Protein AF-A0A348ZZ54-F1 (afdb_monomer_lite)

Foldseek 3Di:
DQLLQVQVCVVCVVVVHHGWTWDWAQAPLLATKTKTDLDSVLRVVLVVVQVVQFDQAFDDCVPQNWDFRAHNVRDGPDTDGHDRPDHGHHHPQRSLVSRVVVVIAMEGEQCVDCGNHPCVRVVAADADRPHQAYEHADLVCLVVRLVRYPNQLHAYWYAQPDPDPVSHPVGGDDFDAPDDGPVSVSVRSNVHDGSVRPDPDDD

Secondary structure (DSSP, 8-state):
-THHHHHHHHHHHHTT----EEEEEE-TTS-EEEEEESSHHHHHHHHHHHHHTS---B--HHHH---EEE-TTS-EEEE--B-TTSPPS--HHHHHHHHHHTT-EEEES-TT-SSSSHHHHHSSB-TTS--S-EE-S-GGGHHHHGGGB--TTSBEE-----SSGGGTTSS------SS-SHHHHHHHHHTS-BGGG-PPPP-

Structure (mmCIF, N/CA/C/O backbone):
data_AF-A0A348ZZ54-F1
#
_entry.id   AF-A0A348ZZ54-F1
#
loop_
_atom_site.group_PDB
_atom_site.id
_atom_site.type_symbol
_atom_site.label_atom_id
_atom_site.label_alt_id
_atom_site.label_comp_id
_atom_site.label_asym_id
_atom_site.label_entity_id
_atom_site.label_seq_id
_atom_site.pdbx_PDB_ins_code
_atom_site.Cartn_x
_atom_site.Cartn_y
_atom_site.Cartn_z
_atom_site.occupancy
_atom_site.B_iso_or_equiv
_atom_site.auth_seq_id
_atom_site.auth_comp_id
_atom_site.auth_asym_id
_atom_site.auth_atom_id
_atom_site.pdbx_PDB_model_num
ATOM 1 N N . MET A 1 1 ? -2.885 2.912 9.941 1.00 91.19 1 MET A N 1
ATOM 2 C CA . MET A 1 1 ? -3.904 2.335 10.843 1.00 91.19 1 MET A CA 1
ATOM 3 C C . MET A 1 1 ? -4.426 1.038 10.249 1.00 91.19 1 MET A C 1
ATOM 5 O O . MET A 1 1 ? -5.397 1.057 9.503 1.00 91.19 1 MET A O 1
ATOM 9 N N . ALA A 1 2 ? -3.749 -0.071 10.533 1.00 95.25 2 ALA A N 1
ATOM 10 C CA . ALA A 1 2 ? -4.178 -1.413 10.159 1.00 95.25 2 ALA A CA 1
ATOM 11 C C . ALA A 1 2 ? -5.376 -1.900 11.000 1.00 95.25 2 ALA A C 1
ATOM 13 O O . ALA A 1 2 ? -6.029 -2.866 10.617 1.00 95.25 2 ALA A O 1
ATOM 14 N N . GLU A 1 3 ? -5.735 -1.226 12.102 1.00 95.50 3 GLU A N 1
ATOM 15 C CA . GLU A 1 3 ? -6.883 -1.629 12.934 1.00 95.50 3 GLU A CA 1
ATOM 16 C C . GLU A 1 3 ? -8.211 -1.564 12.173 1.00 95.50 3 GLU A C 1
ATOM 18 O O . GLU A 1 3 ? -9.107 -2.374 12.399 1.00 95.50 3 GLU A O 1
ATOM 23 N N . ASN A 1 4 ? -8.338 -0.629 11.226 1.00 95.50 4 ASN A N 1
ATOM 24 C CA . ASN A 1 4 ? -9.523 -0.539 10.372 1.00 95.50 4 ASN A CA 1
ATOM 25 C C . ASN A 1 4 ? -9.698 -1.795 9.499 1.00 95.50 4 ASN A C 1
ATOM 27 O O . ASN A 1 4 ? -10.827 -2.151 9.158 1.00 95.50 4 ASN A O 1
ATOM 31 N N . CYS A 1 5 ? -8.614 -2.518 9.188 1.00 95.56 5 CYS A N 1
ATOM 32 C CA . CYS A 1 5 ? -8.696 -3.768 8.438 1.00 95.56 5 CYS A CA 1
ATOM 33 C C . CYS A 1 5 ? -9.483 -4.843 9.197 1.00 95.56 5 CYS A C 1
ATOM 35 O O . CYS A 1 5 ? -10.188 -5.613 8.551 1.00 95.56 5 CYS A O 1
ATOM 37 N N . THR A 1 6 ? -9.434 -4.885 10.538 1.00 93.31 6 THR A N 1
ATOM 38 C CA . THR A 1 6 ? -10.202 -5.869 11.325 1.00 93.31 6 THR A CA 1
ATOM 39 C C . THR A 1 6 ? -11.698 -5.727 11.059 1.00 93.31 6 THR A C 1
ATOM 41 O O . THR A 1 6 ? -12.398 -6.709 10.802 1.00 93.31 6 THR A O 1
ATOM 44 N N . TYR A 1 7 ? -12.190 -4.491 11.124 1.00 95.31 7 TYR A N 1
ATOM 45 C CA . TYR A 1 7 ? -13.606 -4.167 10.985 1.00 95.31 7 TYR A CA 1
ATOM 46 C C . TYR A 1 7 ? -14.061 -4.302 9.535 1.00 95.31 7 TYR A C 1
ATOM 48 O O . TYR A 1 7 ? -15.082 -4.938 9.264 1.00 95.31 7 TYR A O 1
ATOM 56 N N . ALA A 1 8 ? -13.240 -3.827 8.594 1.00 95.00 8 ALA A N 1
ATOM 57 C CA . ALA A 1 8 ? -13.472 -4.022 7.170 1.00 95.00 8 ALA A CA 1
ATOM 58 C C . ALA A 1 8 ? -13.535 -5.514 6.800 1.00 95.00 8 ALA A C 1
ATOM 60 O O . ALA A 1 8 ? -14.425 -5.917 6.057 1.00 95.00 8 ALA A O 1
ATOM 61 N N . ALA A 1 9 ? -12.654 -6.356 7.351 1.00 94.12 9 ALA A N 1
ATOM 62 C CA . ALA A 1 9 ? -12.641 -7.789 7.070 1.00 94.12 9 ALA A CA 1
ATOM 63 C C . ALA A 1 9 ? -13.865 -8.529 7.618 1.00 94.12 9 ALA A C 1
ATOM 65 O O . ALA A 1 9 ? -14.385 -9.425 6.950 1.00 94.12 9 ALA A O 1
ATOM 66 N N . ARG A 1 10 ? -14.373 -8.136 8.793 1.00 94.44 10 ARG A N 1
ATOM 67 C CA . ARG A 1 10 ? -15.636 -8.672 9.328 1.00 94.44 10 ARG A CA 1
ATOM 68 C C . ARG A 1 10 ? -16.811 -8.326 8.417 1.00 94.44 10 ARG A C 1
ATOM 70 O O . ARG A 1 10 ? -17.523 -9.229 7.987 1.00 94.44 10 ARG A O 1
ATOM 77 N N . LEU A 1 11 ? -16.951 -7.048 8.058 1.00 95.81 11 LEU A N 1
ATOM 78 C CA . LEU A 1 11 ? -17.990 -6.594 7.131 1.00 95.81 11 LEU A CA 1
ATOM 79 C C . LEU A 1 11 ? -17.872 -7.278 5.767 1.00 95.81 11 LEU A C 1
ATOM 81 O O . LEU A 1 11 ? -18.874 -7.725 5.213 1.00 95.81 11 LEU A O 1
ATOM 85 N N . GLY A 1 12 ? -16.656 -7.398 5.235 1.00 95.44 12 GLY A N 1
ATOM 86 C CA . GLY A 1 12 ? -16.395 -8.080 3.974 1.00 95.44 12 GLY A CA 1
ATOM 87 C C . GLY A 1 12 ? -16.868 -9.529 4.010 1.00 95.44 12 GLY A C 1
ATOM 88 O O . GLY A 1 12 ? -17.639 -9.946 3.147 1.00 95.44 12 GLY A O 1
ATOM 89 N N . LYS A 1 13 ? -16.501 -10.272 5.059 1.00 94.00 13 LYS A N 1
ATOM 90 C CA . LYS A 1 13 ? -16.922 -11.664 5.253 1.00 94.00 13 LYS A CA 1
ATOM 91 C C . LYS A 1 13 ? -18.444 -11.818 5.262 1.00 94.00 13 LYS A C 1
ATOM 93 O O . LYS A 1 13 ? -18.957 -12.697 4.572 1.00 94.00 13 LYS A O 1
ATOM 98 N N . ASP A 1 14 ? -19.154 -10.956 5.985 1.00 95.94 14 ASP A N 1
ATOM 99 C CA . ASP A 1 14 ? -20.619 -11.002 6.077 1.00 95.94 14 ASP A CA 1
ATOM 100 C C . ASP A 1 14 ? -21.310 -10.655 4.744 1.00 95.94 14 ASP A C 1
ATOM 102 O O . ASP A 1 14 ? -22.449 -11.057 4.507 1.00 95.94 14 ASP A O 1
ATOM 106 N N . ASN A 1 15 ? -20.602 -9.964 3.844 1.00 96.50 15 ASN A N 1
ATOM 107 C CA . ASN A 1 15 ? -21.090 -9.548 2.528 1.00 96.50 15 ASN A CA 1
ATOM 108 C C . ASN A 1 15 ? -20.487 -10.350 1.357 1.00 96.50 15 ASN A C 1
ATOM 110 O O . ASN A 1 15 ? -20.717 -10.007 0.198 1.00 96.50 15 ASN A O 1
ATOM 114 N N . GLY A 1 16 ? -19.722 -11.414 1.624 1.00 95.94 16 GLY A N 1
ATOM 115 C CA . GLY A 1 16 ? -19.094 -12.232 0.578 1.00 95.94 16 GLY A CA 1
ATOM 116 C C . GLY A 1 16 ? -17.966 -11.528 -0.190 1.00 95.94 16 GLY A C 1
ATOM 117 O O . GLY A 1 16 ? -17.672 -11.897 -1.325 1.00 95.94 16 GLY A O 1
ATOM 118 N N . VAL A 1 17 ? -17.337 -10.520 0.415 1.00 95.62 17 VAL A N 1
ATOM 119 C CA . VAL A 1 17 ? -16.196 -9.772 -0.124 1.00 95.62 17 VAL A CA 1
ATOM 120 C C . VAL A 1 17 ? -14.930 -10.179 0.627 1.00 95.62 17 VAL A C 1
ATOM 122 O O . VAL A 1 17 ? -14.842 -10.033 1.846 1.00 95.62 17 VAL A O 1
ATOM 125 N N . LEU A 1 18 ? -13.922 -10.665 -0.099 1.00 96.06 18 LEU A N 1
ATOM 126 C CA . LEU A 1 18 ? -12.594 -10.864 0.475 1.00 96.06 18 LEU A CA 1
ATOM 127 C C . LEU A 1 18 ? -11.950 -9.500 0.740 1.00 96.06 18 LEU A C 1
ATOM 129 O O . LEU A 1 18 ? -11.799 -8.694 -0.175 1.00 96.06 18 LEU A O 1
ATOM 133 N N . VAL A 1 19 ? -11.523 -9.279 1.979 1.00 96.44 19 VAL A N 1
ATOM 134 C CA . VAL A 1 19 ? -10.738 -8.109 2.379 1.00 96.44 19 VAL A CA 1
ATOM 135 C C . VAL A 1 19 ? -9.382 -8.605 2.851 1.00 96.44 19 VAL A C 1
ATOM 137 O O . VAL A 1 19 ? -9.307 -9.443 3.749 1.00 96.44 19 VAL A O 1
ATOM 140 N N . LEU A 1 20 ? -8.320 -8.096 2.233 1.00 96.94 20 LEU A N 1
ATOM 141 C CA . LEU A 1 20 ? -6.950 -8.324 2.679 1.00 96.94 20 LEU A CA 1
ATOM 142 C C . LEU A 1 20 ? -6.544 -7.220 3.656 1.00 96.94 20 LEU A C 1
ATOM 144 O O . LEU A 1 20 ? -6.981 -6.075 3.521 1.00 96.94 20 LEU A O 1
ATOM 148 N N . SER A 1 21 ? -5.727 -7.568 4.647 1.00 96.88 21 SER A N 1
ATOM 149 C CA . SER A 1 21 ? -5.257 -6.609 5.649 1.00 96.88 21 SER A CA 1
ATOM 150 C C . SER A 1 21 ? -3.945 -5.984 5.208 1.00 96.88 21 SER A C 1
ATOM 152 O O . SER A 1 21 ? -3.134 -6.636 4.560 1.00 96.88 21 SER A O 1
ATOM 154 N N . GLY A 1 22 ? -3.708 -4.727 5.559 1.00 96.88 22 GLY A N 1
ATOM 155 C CA . GLY A 1 22 ? -2.489 -4.057 5.145 1.00 96.88 22 GLY A CA 1
ATOM 156 C C . GLY A 1 22 ? -2.471 -2.578 5.467 1.00 96.88 22 GLY A C 1
ATOM 157 O O . GLY A 1 22 ? -3.331 -2.058 6.177 1.00 96.88 22 GLY A O 1
ATOM 158 N N . MET A 1 23 ? -1.474 -1.899 4.922 1.00 96.88 23 MET A N 1
ATOM 159 C CA . MET A 1 23 ? -1.400 -0.447 4.923 1.00 96.88 23 MET A CA 1
ATOM 160 C C . MET A 1 23 ? -0.598 0.053 3.732 1.00 96.88 23 MET A C 1
ATOM 162 O O . MET A 1 23 ? 0.260 -0.651 3.204 1.00 96.88 23 MET A O 1
ATOM 166 N N . GLU A 1 24 ? -0.858 1.296 3.359 1.00 97.81 24 GLU A N 1
ATOM 167 C CA . GLU A 1 24 ? 0.116 2.099 2.640 1.00 97.81 24 GLU A CA 1
ATOM 168 C C . GLU A 1 24 ? 1.004 2.798 3.674 1.00 97.81 24 GLU A C 1
ATOM 170 O O . GLU A 1 24 ? 0.495 3.432 4.603 1.00 97.81 24 GLU A O 1
ATOM 175 N N . LEU A 1 25 ? 2.320 2.644 3.550 1.00 97.44 25 LEU A N 1
ATOM 176 C CA . LEU A 1 25 ? 3.294 3.349 4.379 1.00 97.44 25 LEU A CA 1
ATOM 177 C C . LEU A 1 25 ? 4.149 4.278 3.520 1.00 97.44 25 LEU A C 1
ATOM 179 O O . LEU A 1 25 ? 4.484 3.947 2.384 1.00 97.44 25 LEU A O 1
ATOM 183 N N . GLN A 1 26 ? 4.541 5.413 4.096 1.00 98.31 26 GLN A N 1
ATOM 184 C CA . GLN A 1 26 ? 5.531 6.317 3.519 1.00 98.31 26 GLN A CA 1
ATOM 185 C C . GLN A 1 26 ? 6.899 6.040 4.153 1.00 98.31 26 GLN A C 1
ATOM 187 O O . GLN A 1 26 ? 7.073 6.155 5.374 1.00 98.31 26 GLN A O 1
ATOM 192 N N . THR A 1 27 ? 7.875 5.640 3.343 1.00 98.31 27 THR A N 1
ATOM 193 C CA . THR A 1 27 ? 9.241 5.365 3.815 1.00 98.31 27 THR A CA 1
ATOM 194 C C . THR A 1 27 ? 10.035 6.663 4.005 1.00 98.31 27 THR A C 1
ATOM 196 O O . THR A 1 27 ? 9.567 7.759 3.686 1.00 98.31 27 THR A O 1
ATOM 199 N N . SER A 1 28 ? 11.256 6.548 4.521 1.00 98.19 28 SER A N 1
ATOM 200 C CA . SER A 1 28 ? 12.169 7.670 4.762 1.00 98.19 28 SER A CA 1
ATOM 201 C C . SER A 1 28 ? 12.547 8.441 3.492 1.00 98.19 28 SER A C 1
ATOM 203 O O . SER A 1 28 ? 12.822 9.635 3.549 1.00 98.19 28 SER A O 1
ATOM 205 N N . GLU A 1 29 ? 12.511 7.769 2.342 1.00 97.81 29 GLU A N 1
ATOM 206 C CA . GLU A 1 29 ? 12.725 8.329 1.008 1.00 97.81 29 GLU A CA 1
ATOM 207 C C . GLU A 1 29 ? 11.478 9.033 0.459 1.00 97.81 29 GLU A C 1
ATOM 209 O O . GLU A 1 29 ? 11.463 9.413 -0.707 1.00 97.81 29 GLU A O 1
ATOM 214 N N . GLU A 1 30 ? 10.429 9.180 1.275 1.00 97.31 30 GLU A N 1
ATOM 215 C CA . GLU A 1 30 ? 9.143 9.759 0.891 1.00 97.31 30 GLU A CA 1
ATOM 216 C C . GLU A 1 30 ? 8.525 9.025 -0.301 1.00 97.31 30 GLU A C 1
ATOM 218 O O . GLU A 1 30 ? 8.040 9.658 -1.233 1.00 97.31 30 GLU A O 1
ATOM 223 N N . LEU A 1 31 ? 8.573 7.692 -0.303 1.00 96.19 31 LEU A N 1
ATOM 224 C CA . LEU A 1 31 ? 7.882 6.850 -1.278 1.00 96.19 31 LEU A CA 1
ATOM 225 C C . LEU A 1 31 ? 6.789 6.042 -0.590 1.00 96.19 31 LEU A C 1
ATOM 227 O O . LEU A 1 31 ? 6.958 5.578 0.540 1.00 96.19 31 LEU A O 1
ATOM 231 N N . HIS A 1 32 ? 5.663 5.899 -1.275 1.00 98.31 32 HIS A N 1
ATOM 232 C CA . HIS A 1 32 ? 4.559 5.084 -0.810 1.00 98.31 32 HIS A CA 1
ATOM 233 C C . HIS A 1 32 ? 4.744 3.626 -1.219 1.00 98.31 32 HIS A C 1
ATOM 235 O O . HIS A 1 32 ? 5.143 3.300 -2.343 1.00 98.31 32 HIS A O 1
ATOM 241 N N . LEU A 1 33 ? 4.435 2.743 -0.281 1.00 98.06 33 LEU A N 1
ATOM 242 C CA . LEU A 1 33 ? 4.546 1.307 -0.438 1.00 98.06 33 LEU A CA 1
ATOM 243 C C . LEU A 1 33 ? 3.284 0.661 0.125 1.00 98.06 33 LEU A C 1
ATOM 245 O O . LEU A 1 33 ? 2.975 0.837 1.301 1.00 98.06 33 LEU A O 1
ATOM 249 N N . LEU A 1 34 ? 2.568 -0.107 -0.691 1.00 98.44 34 LEU A N 1
ATOM 250 C CA . LEU A 1 34 ? 1.509 -0.987 -0.213 1.00 98.44 34 LEU A CA 1
ATOM 251 C C . LEU A 1 34 ? 2.134 -2.247 0.383 1.00 98.44 34 LEU A C 1
ATOM 253 O O . LEU A 1 34 ? 2.915 -2.945 -0.270 1.00 98.44 34 LEU A O 1
ATOM 257 N N . ALA A 1 35 ? 1.738 -2.543 1.615 1.00 98.44 35 ALA A N 1
ATOM 258 C CA . ALA A 1 35 ? 2.061 -3.760 2.335 1.00 98.44 35 ALA A CA 1
ATOM 259 C C . ALA A 1 35 ? 0.763 -4.508 2.643 1.00 98.44 35 ALA A C 1
ATOM 261 O O . ALA A 1 35 ? -0.076 -4.003 3.392 1.00 98.44 35 ALA A O 1
ATOM 262 N N . ILE A 1 36 ? 0.579 -5.688 2.053 1.00 98.44 36 ILE A N 1
ATOM 263 C CA . ILE A 1 36 ? -0.671 -6.455 2.141 1.00 98.44 36 ILE A CA 1
ATOM 264 C C . ILE A 1 36 ? -0.377 -7.861 2.663 1.00 98.44 36 ILE A C 1
ATOM 266 O O . ILE A 1 36 ? 0.560 -8.516 2.218 1.00 98.44 36 ILE A O 1
ATOM 270 N N . PHE A 1 37 ? -1.203 -8.347 3.579 1.00 98.00 37 PHE A N 1
ATOM 271 C CA . PHE A 1 37 ? -1.073 -9.640 4.235 1.00 98.00 37 PHE A CA 1
ATOM 272 C C . PHE A 1 37 ? -2.393 -10.411 4.164 1.00 98.00 37 PHE A C 1
ATOM 274 O O . PHE A 1 37 ? -3.486 -9.832 4.174 1.00 98.00 37 PHE A O 1
ATOM 281 N N . GLY A 1 38 ? -2.286 -11.739 4.117 1.00 93.00 38 GLY A N 1
ATOM 282 C CA . GLY A 1 38 ? -3.436 -12.636 4.258 1.00 93.00 38 GLY A CA 1
ATOM 283 C C . GLY A 1 38 ? -3.923 -12.764 5.698 1.00 93.00 38 GLY A C 1
ATOM 284 O O . GLY A 1 38 ? -5.065 -13.156 5.922 1.00 93.00 38 GLY A O 1
ATOM 285 N N . ASP A 1 39 ? -3.062 -12.407 6.648 1.00 85.69 39 ASP A N 1
ATOM 286 C CA . ASP A 1 39 ? -3.306 -12.480 8.079 1.00 85.69 39 ASP A CA 1
ATOM 287 C C . ASP A 1 39 ? -3.404 -11.079 8.689 1.00 85.69 39 ASP A C 1
ATOM 289 O O . ASP A 1 39 ? -2.647 -10.172 8.328 1.00 85.69 39 ASP A O 1
ATOM 293 N N . HIS A 1 40 ? -4.352 -10.886 9.601 1.00 90.44 40 HIS A N 1
ATOM 294 C CA . HIS A 1 40 ? -4.589 -9.577 10.203 1.00 90.44 40 HIS A CA 1
ATOM 295 C C . HIS A 1 40 ? -3.484 -9.217 11.205 1.00 90.44 40 HIS A C 1
ATOM 297 O O . HIS A 1 40 ? -3.053 -8.066 11.286 1.00 90.44 40 HIS A O 1
ATOM 303 N N . GLU A 1 41 ? -2.984 -10.218 11.916 1.00 94.50 41 GLU A N 1
ATOM 304 C CA . GLU A 1 41 ? -1.952 -10.121 12.933 1.00 94.50 41 GLU A CA 1
ATOM 305 C C . GLU A 1 41 ? -0.654 -9.556 12.339 1.00 94.50 41 GLU A C 1
ATOM 307 O O . GLU A 1 41 ? -0.091 -8.614 12.891 1.00 94.50 41 GLU A O 1
ATOM 312 N N . ALA A 1 42 ? -0.243 -10.013 11.152 1.00 95.75 42 ALA A N 1
ATOM 313 C CA . ALA A 1 42 ? 0.932 -9.479 10.458 1.00 95.75 42 ALA A CA 1
ATOM 314 C C . ALA A 1 42 ? 0.784 -7.991 10.071 1.00 95.75 42 ALA A C 1
ATOM 316 O O . ALA A 1 42 ? 1.741 -7.219 10.166 1.00 95.75 42 ALA A O 1
ATOM 317 N N . ALA A 1 43 ? -0.419 -7.556 9.675 1.00 96.94 43 ALA A N 1
ATOM 318 C CA . ALA A 1 43 ? -0.684 -6.145 9.388 1.00 96.94 43 ALA A CA 1
ATOM 319 C C . ALA A 1 43 ? -0.643 -5.279 10.663 1.00 96.94 43 ALA A C 1
ATOM 321 O O . ALA A 1 43 ? -0.178 -4.137 10.627 1.00 96.94 43 ALA A O 1
ATOM 322 N N . MET A 1 44 ? -1.088 -5.827 11.797 1.00 97.19 44 MET A N 1
ATOM 323 C CA . MET A 1 44 ? -0.982 -5.178 13.106 1.00 97.19 44 MET A CA 1
ATOM 324 C C . MET A 1 44 ? 0.469 -5.095 13.593 1.00 97.19 44 MET A C 1
ATOM 326 O O . MET A 1 44 ? 0.887 -4.038 14.062 1.00 97.19 44 MET A O 1
ATOM 330 N N . GLU A 1 45 ? 1.267 -6.147 13.407 1.00 97.62 45 GLU A N 1
ATOM 331 C CA . GLU A 1 45 ? 2.711 -6.108 13.672 1.00 97.62 45 GLU A CA 1
ATOM 332 C C . GLU A 1 45 ? 3.409 -5.034 12.824 1.00 97.62 45 GLU A C 1
ATOM 334 O O . GLU A 1 45 ? 4.254 -4.291 13.332 1.00 97.62 45 GLU A O 1
ATOM 339 N N . LEU A 1 46 ? 3.034 -4.905 11.541 1.00 97.88 46 LEU A N 1
ATOM 340 C CA . LEU A 1 46 ? 3.595 -3.871 10.668 1.00 97.88 46 LEU A CA 1
ATOM 341 C C . LEU A 1 46 ? 3.248 -2.488 11.195 1.00 97.88 46 LEU A C 1
ATOM 343 O O . LEU A 1 46 ? 4.092 -1.594 11.196 1.00 97.88 46 LEU A O 1
ATOM 347 N N . GLN A 1 47 ? 2.016 -2.307 11.662 1.00 97.31 47 GLN A N 1
ATOM 348 C CA . GLN A 1 47 ? 1.623 -1.053 12.264 1.00 97.31 47 GLN A CA 1
ATOM 349 C C . GLN A 1 47 ? 2.482 -0.709 13.476 1.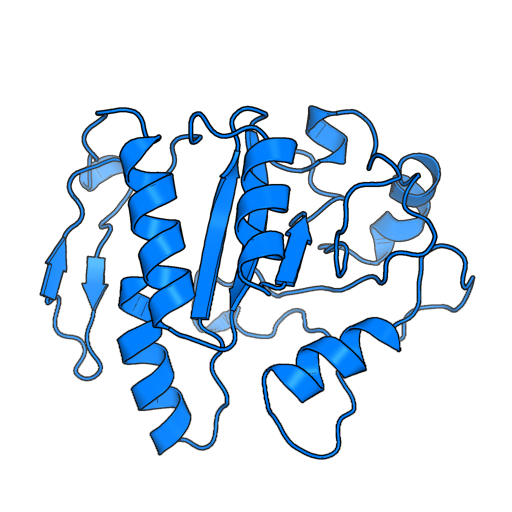00 97.31 47 GLN A C 1
ATOM 351 O O . GLN A 1 47 ? 2.957 0.419 13.557 1.00 97.31 47 GLN A O 1
ATOM 356 N N . GLU A 1 48 ? 2.669 -1.633 14.418 1.00 97.50 48 GLU A N 1
ATOM 357 C CA . GLU A 1 48 ? 3.503 -1.382 15.597 1.00 97.50 48 GLU A CA 1
ATOM 358 C C . GLU A 1 48 ? 4.934 -1.019 15.191 1.00 97.50 48 GLU A C 1
ATOM 360 O O . GLU A 1 48 ? 5.515 -0.062 15.715 1.00 97.50 48 GLU A O 1
ATOM 365 N N . TYR A 1 49 ? 5.471 -1.722 14.191 1.00 98.06 49 TYR A N 1
ATOM 366 C CA . TYR A 1 49 ? 6.788 -1.441 13.643 1.00 98.06 49 TYR A CA 1
ATOM 367 C C . TYR A 1 49 ? 6.868 -0.038 13.029 1.00 98.06 49 TYR A C 1
ATOM 369 O O . TYR A 1 49 ? 7.735 0.749 13.415 1.00 98.06 49 TYR A O 1
ATOM 377 N N . VAL A 1 50 ? 5.921 0.328 12.165 1.00 97.81 50 VAL A N 1
ATOM 378 C CA . VAL A 1 50 ? 5.801 1.668 11.573 1.00 97.81 50 VAL A CA 1
ATOM 379 C C . VAL A 1 50 ? 5.657 2.733 12.659 1.00 97.81 50 VAL A C 1
ATOM 381 O O . VAL A 1 50 ? 6.382 3.723 12.654 1.00 97.81 50 VAL A O 1
ATOM 384 N N . TYR A 1 51 ? 4.792 2.512 13.646 1.00 96.88 51 TYR A N 1
ATOM 385 C CA . TYR A 1 51 ? 4.516 3.459 14.725 1.00 96.88 51 TYR A CA 1
ATOM 386 C C . TYR A 1 51 ? 5.722 3.699 15.629 1.00 96.88 51 TYR A C 1
ATOM 388 O O . TYR A 1 51 ? 5.897 4.816 16.120 1.00 96.88 51 TYR A O 1
ATOM 396 N N . SER A 1 52 ? 6.555 2.682 15.856 1.00 97.19 52 SER A N 1
ATOM 397 C CA . SER A 1 52 ? 7.815 2.846 16.589 1.00 97.19 52 SER A CA 1
ATOM 398 C C . SER A 1 52 ? 8.854 3.678 15.823 1.00 97.19 52 SER A C 1
ATOM 400 O O . SER A 1 52 ? 9.769 4.219 16.440 1.00 97.19 52 SER A O 1
ATOM 402 N N . ASN A 1 53 ? 8.671 3.835 14.507 1.00 97.88 53 ASN A N 1
ATOM 403 C CA . ASN A 1 53 ? 9.544 4.582 13.599 1.00 97.88 53 ASN A CA 1
ATOM 404 C C . ASN A 1 53 ? 8.905 5.875 13.062 1.00 97.88 53 ASN A C 1
ATOM 406 O O . ASN A 1 53 ? 9.487 6.527 12.195 1.00 97.88 53 ASN A O 1
ATOM 410 N N . LEU A 1 54 ? 7.725 6.262 13.554 1.00 96.75 54 LEU A N 1
ATOM 411 C CA . LEU A 1 54 ? 7.098 7.539 13.222 1.00 96.75 54 LEU A CA 1
ATOM 412 C C . LEU A 1 54 ? 7.635 8.659 14.123 1.00 96.75 54 LEU A C 1
ATOM 414 O O . LEU A 1 54 ? 7.877 8.438 15.315 1.00 96.75 54 LEU A O 1
ATOM 418 N N . PRO A 1 55 ? 7.773 9.889 13.601 1.00 95.38 55 PRO A N 1
ATOM 419 C CA . PRO A 1 55 ? 8.122 11.026 14.433 1.00 95.38 55 PRO A CA 1
ATOM 420 C C . PRO A 1 55 ? 7.002 11.312 15.441 1.00 95.38 55 PRO A C 1
ATOM 422 O O . PRO A 1 55 ? 5.813 11.141 15.165 1.00 95.38 55 PRO A O 1
ATOM 425 N N . SER A 1 56 ? 7.381 11.801 16.621 1.00 94.56 56 SER A N 1
ATOM 426 C CA . SER A 1 56 ? 6.434 12.170 17.679 1.00 94.56 56 SER A CA 1
ATOM 427 C C . SER A 1 56 ? 5.796 13.540 17.406 1.00 94.56 56 SER A C 1
ATOM 429 O O . SER A 1 56 ? 5.994 14.488 18.167 1.00 94.56 56 SER A O 1
ATOM 431 N N . VAL A 1 57 ? 5.056 13.657 16.303 1.00 96.94 57 VAL A N 1
ATOM 432 C CA . VAL A 1 57 ? 4.354 14.882 15.894 1.00 96.94 57 VAL A CA 1
ATOM 433 C C . VAL A 1 57 ? 2.852 14.698 16.114 1.00 96.94 57 VAL A C 1
ATOM 435 O O . VAL A 1 57 ? 2.298 13.735 15.585 1.00 96.94 57 VAL A O 1
ATOM 438 N N . PRO A 1 58 ? 2.175 15.579 16.873 1.00 97.19 58 PRO A N 1
ATOM 439 C CA . PRO A 1 58 ? 0.733 15.483 17.064 1.00 97.19 58 PRO A CA 1
ATOM 440 C C . PRO A 1 58 ? -0.030 15.880 15.794 1.00 97.19 58 PRO A C 1
ATOM 442 O O . PRO A 1 58 ? 0.377 16.789 15.067 1.00 97.19 58 PRO A O 1
ATOM 445 N N . ASN A 1 59 ? -1.156 15.217 15.549 1.00 97.81 59 ASN A N 1
ATOM 446 C CA . ASN A 1 59 ? -2.114 15.602 14.525 1.00 97.81 59 ASN A CA 1
ATOM 447 C C . ASN A 1 59 ? -2.819 16.908 14.923 1.00 97.81 59 ASN A C 1
ATOM 449 O O . ASN A 1 59 ? -3.115 17.139 16.095 1.00 97.81 59 ASN A O 1
ATOM 453 N N . ASN A 1 60 ? -3.129 17.740 13.931 1.00 97.19 60 ASN A N 1
ATOM 454 C CA . ASN A 1 60 ? -4.047 18.864 14.079 1.00 97.19 60 ASN A CA 1
ATOM 455 C C . ASN A 1 60 ? -5.311 18.565 13.254 1.00 97.19 60 ASN A C 1
ATOM 457 O O . ASN A 1 60 ? -5.289 18.796 12.040 1.00 97.19 60 ASN A O 1
ATOM 461 N N . PRO A 1 61 ? -6.393 18.062 13.879 1.00 96.31 61 PRO A N 1
ATOM 462 C CA . PRO A 1 61 ? -7.604 17.656 13.167 1.00 96.31 61 PRO A CA 1
ATOM 463 C C . PRO A 1 61 ? -8.266 18.784 12.370 1.00 96.31 61 PRO A C 1
ATOM 465 O O . PRO A 1 61 ? -8.817 18.526 11.304 1.00 96.31 61 PRO A O 1
ATOM 468 N N . ASP A 1 62 ? -8.136 20.040 12.813 1.00 96.81 62 ASP A N 1
ATOM 469 C CA . ASP A 1 62 ? -8.697 21.199 12.104 1.00 96.81 62 ASP A CA 1
ATOM 470 C C . ASP A 1 62 ? -8.038 21.427 10.733 1.00 96.81 62 ASP A C 1
ATOM 472 O O . ASP A 1 62 ? -8.626 22.064 9.858 1.00 96.81 62 ASP A O 1
ATOM 476 N N . TYR A 1 63 ? -6.809 20.934 10.543 1.00 95.94 63 TYR A N 1
ATOM 477 C CA . TYR A 1 63 ? -6.041 21.121 9.311 1.00 95.94 63 TYR A CA 1
ATOM 478 C C . TYR A 1 63 ? -5.887 19.831 8.497 1.00 95.94 63 TYR A C 1
ATOM 480 O O . TYR A 1 63 ? -6.032 19.856 7.277 1.00 95.94 63 TYR A O 1
ATOM 488 N N . PHE A 1 64 ? -5.595 18.707 9.156 1.00 95.06 64 PHE A N 1
ATOM 489 C CA . PHE A 1 64 ? -5.313 17.424 8.501 1.00 95.06 64 PHE A CA 1
ATOM 490 C C . PHE A 1 64 ? -6.492 16.443 8.539 1.00 95.06 64 PHE A C 1
ATOM 492 O O . PHE A 1 64 ? -6.437 15.401 7.891 1.00 95.06 64 PHE A O 1
ATOM 499 N N . GLY A 1 65 ? -7.563 16.786 9.257 1.00 95.38 65 GLY A N 1
ATOM 500 C CA . GLY A 1 65 ? -8.721 15.925 9.453 1.00 95.38 65 GLY A CA 1
ATOM 501 C C . GLY A 1 65 ? -8.549 14.912 10.585 1.00 95.38 65 GLY A C 1
ATOM 502 O O . GLY A 1 65 ? -7.468 14.718 11.156 1.00 95.38 65 GLY A O 1
ATOM 503 N N . ASP A 1 66 ? -9.664 14.269 10.918 1.00 95.69 66 ASP A N 1
ATOM 504 C CA . ASP A 1 66 ? -9.714 13.211 11.917 1.00 95.69 66 ASP A CA 1
ATOM 505 C C . ASP A 1 66 ? -9.048 11.934 11.397 1.00 95.69 66 ASP A C 1
ATOM 507 O O . ASP A 1 66 ? -9.299 11.475 10.283 1.00 95.69 66 ASP A O 1
ATOM 511 N N . GLN A 1 67 ? -8.232 11.317 12.245 1.00 96.56 67 GLN A N 1
ATOM 512 C CA . GLN A 1 67 ? -7.625 10.017 11.982 1.00 96.56 67 GLN A CA 1
ATOM 513 C C . GLN A 1 67 ? -8.222 9.026 12.972 1.00 96.56 67 GLN A C 1
ATOM 515 O O . GLN A 1 67 ? -7.819 8.974 14.133 1.00 96.56 67 GLN A O 1
ATOM 520 N N . VAL A 1 68 ? -9.230 8.279 12.539 1.00 97.12 68 VAL A N 1
ATOM 521 C CA . VAL A 1 68 ? -10.036 7.444 13.432 1.00 97.12 68 VAL A CA 1
ATOM 522 C C . VAL A 1 68 ? -9.997 5.977 13.040 1.00 97.12 68 VAL A C 1
ATOM 524 O O . VAL A 1 68 ? -9.849 5.612 11.870 1.00 97.12 68 VAL A O 1
ATOM 527 N N . VAL A 1 69 ? -10.154 5.135 14.054 1.00 97.06 69 VAL A N 1
ATOM 528 C CA . VAL A 1 69 ? -10.535 3.738 13.887 1.00 97.06 69 VAL A CA 1
ATOM 529 C C . VAL A 1 69 ? -12.036 3.650 14.116 1.00 97.06 69 VAL A C 1
ATOM 531 O O . VAL A 1 69 ? -12.531 4.117 15.148 1.00 97.06 69 VAL A O 1
ATOM 534 N N . VAL A 1 70 ? -12.745 3.076 13.150 1.00 96.69 70 VAL A N 1
ATOM 535 C CA . VAL A 1 70 ? -14.207 2.964 13.152 1.00 96.69 70 VAL A CA 1
ATOM 536 C C . VAL A 1 70 ? -14.585 1.490 13.075 1.00 96.69 70 VAL A C 1
ATOM 538 O O . VAL A 1 70 ? -14.008 0.744 12.284 1.00 96.69 70 VAL A O 1
ATOM 541 N N . ASP A 1 71 ? -15.515 1.064 13.927 1.00 95.94 71 ASP A N 1
ATOM 542 C CA . ASP A 1 71 ? -16.003 -0.314 13.936 1.00 95.94 71 ASP A CA 1
ATOM 543 C C . ASP A 1 71 ? -17.079 -0.580 12.869 1.00 95.94 71 ASP A C 1
ATOM 545 O O . ASP A 1 71 ? -17.472 0.301 12.103 1.00 95.94 71 ASP A O 1
ATOM 549 N N . GLU A 1 72 ? -17.587 -1.814 12.810 1.00 94.44 72 GLU A N 1
ATOM 550 C CA . GLU A 1 72 ? -18.611 -2.203 11.837 1.00 94.44 72 GLU A CA 1
ATOM 551 C C . GLU A 1 72 ? -19.990 -1.537 12.031 1.00 94.44 72 GLU A C 1
ATOM 553 O O . GLU A 1 72 ? -20.904 -1.778 11.241 1.00 94.44 72 GLU A O 1
ATOM 558 N N . LYS A 1 73 ? -20.168 -0.739 13.090 1.00 95.12 73 LYS A N 1
ATOM 559 C CA . LYS A 1 73 ? -21.414 -0.043 13.446 1.00 95.12 73 LYS A CA 1
ATOM 560 C C . LYS A 1 73 ? -21.283 1.474 13.324 1.00 95.12 73 LYS A C 1
ATOM 562 O O . LYS A 1 73 ? -22.083 2.196 13.920 1.00 95.12 73 LYS A O 1
ATOM 567 N N . ASP A 1 74 ? -20.279 1.940 12.585 1.00 94.44 74 ASP A N 1
ATOM 568 C CA . ASP A 1 74 ? -19.938 3.353 12.426 1.00 94.44 74 ASP A CA 1
ATOM 569 C C . ASP A 1 74 ? -19.587 4.047 13.760 1.00 94.44 74 ASP A C 1
ATOM 571 O O . ASP A 1 74 ? -19.733 5.264 13.905 1.00 94.44 74 ASP A O 1
ATOM 575 N N . VAL A 1 75 ? -19.114 3.290 14.760 1.00 97.38 75 VAL A N 1
ATOM 576 C CA . VAL A 1 75 ? -18.677 3.841 16.049 1.00 97.38 75 VAL A CA 1
ATOM 577 C C . VAL A 1 75 ? -17.178 4.115 16.004 1.00 97.38 75 VAL A C 1
ATOM 579 O O . VAL A 1 75 ? -16.373 3.227 15.727 1.00 97.38 75 VAL A O 1
ATOM 582 N N . ILE A 1 76 ? -16.784 5.347 16.336 1.00 97.75 76 ILE A N 1
ATOM 583 C CA . ILE A 1 76 ? -15.374 5.696 16.549 1.00 97.75 76 ILE A CA 1
ATOM 584 C C . ILE A 1 76 ? -14.905 5.025 17.842 1.00 97.75 76 ILE A C 1
ATOM 586 O O . ILE A 1 76 ? -15.356 5.378 18.932 1.00 97.75 76 ILE A O 1
ATOM 590 N N . ILE A 1 77 ? -13.978 4.078 17.724 1.00 97.44 77 ILE A N 1
ATOM 591 C CA . ILE A 1 77 ? -13.420 3.348 18.872 1.00 97.44 77 ILE A CA 1
ATOM 592 C C . ILE A 1 77 ? -12.077 3.914 19.339 1.00 97.44 77 ILE A C 1
ATOM 594 O O . ILE A 1 77 ? -11.675 3.691 20.480 1.00 97.44 77 ILE A O 1
ATOM 598 N N . ARG A 1 78 ? -11.371 4.633 18.459 1.00 96.44 78 ARG A N 1
ATOM 599 C CA . ARG A 1 78 ? -10.091 5.284 18.751 1.00 96.44 78 ARG A CA 1
ATOM 600 C C . ARG A 1 78 ? -9.889 6.470 17.817 1.00 96.44 78 ARG A C 1
ATOM 602 O O . ARG A 1 78 ? -10.124 6.344 16.618 1.00 96.44 78 ARG A O 1
ATOM 609 N N . SER A 1 79 ? -9.350 7.560 18.348 1.00 96.56 79 SER A N 1
ATOM 610 C CA . SER A 1 79 ? -8.750 8.634 17.555 1.00 96.56 79 SER A CA 1
ATOM 611 C C . SER A 1 79 ? -7.231 8.571 17.690 1.00 96.56 79 SER A C 1
ATOM 613 O O . SER A 1 79 ? -6.716 8.391 18.791 1.00 96.56 79 SER A O 1
ATOM 615 N N . GLU A 1 80 ? -6.518 8.677 16.575 1.00 96.31 80 GLU A N 1
ATOM 616 C CA . GLU A 1 80 ? -5.060 8.719 16.539 1.00 96.31 80 GLU A CA 1
ATOM 617 C C . GLU A 1 80 ? -4.559 10.146 16.782 1.00 96.31 80 GLU A C 1
ATOM 619 O O . GLU A 1 80 ? -4.893 11.075 16.041 1.00 96.31 80 GLU A O 1
ATOM 624 N N . GLU A 1 81 ? -3.722 10.300 17.806 1.00 95.25 81 GLU A N 1
ATOM 625 C CA . GLU A 1 81 ? -3.160 11.590 18.202 1.00 95.25 81 GLU A CA 1
ATOM 626 C C . GLU A 1 81 ? -1.902 11.957 17.409 1.00 95.25 81 GLU A C 1
ATOM 628 O O . GLU A 1 81 ? -1.574 13.136 17.315 1.00 95.25 81 GLU A O 1
ATOM 633 N N . ARG A 1 82 ? -1.178 10.986 16.837 1.00 95.88 82 ARG A N 1
ATOM 634 C CA . ARG A 1 82 ? 0.030 11.234 16.032 1.00 95.88 82 ARG A CA 1
ATOM 635 C C . ARG A 1 82 ? -0.332 11.584 14.596 1.00 95.88 82 ARG A C 1
ATOM 637 O O . ARG A 1 82 ? -1.187 10.938 14.015 1.00 95.88 82 ARG A O 1
ATOM 644 N N . LEU A 1 83 ? 0.352 12.532 13.967 1.00 96.88 83 LEU A N 1
ATOM 645 C CA . LEU A 1 83 ? 0.155 12.847 12.551 1.00 96.88 83 LEU A CA 1
ATOM 646 C C . LEU A 1 83 ? 0.696 11.710 11.667 1.00 96.88 83 LEU A C 1
ATOM 648 O O . LEU A 1 83 ? 1.913 11.542 11.555 1.00 96.88 83 LEU A O 1
ATOM 652 N N . LEU A 1 84 ? -0.201 10.954 11.026 1.00 96.12 84 LEU A N 1
ATOM 653 C CA . LEU A 1 84 ? 0.145 9.770 10.226 1.00 96.12 84 LEU A CA 1
ATOM 654 C C . LEU A 1 84 ? 0.599 10.095 8.799 1.00 96.12 84 LEU A C 1
ATOM 656 O O . LEU A 1 84 ? 1.078 9.206 8.108 1.00 96.12 84 LEU A O 1
ATOM 660 N N . LEU A 1 85 ? 0.494 11.359 8.375 1.00 94.88 85 LEU A N 1
ATOM 661 C CA . LEU A 1 85 ? 1.008 11.840 7.084 1.00 94.88 85 LEU A CA 1
ATOM 662 C C . LEU A 1 85 ? 2.541 11.954 7.038 1.00 94.88 85 LEU A C 1
ATOM 664 O O . LEU A 1 85 ? 3.105 12.320 6.012 1.00 94.88 85 LEU A O 1
ATOM 668 N N . ASN A 1 86 ? 3.225 11.708 8.155 1.00 96.38 86 ASN A N 1
ATOM 669 C CA . ASN A 1 86 ? 4.679 11.773 8.200 1.00 96.38 86 ASN A CA 1
ATOM 670 C C . ASN A 1 86 ? 5.324 10.511 7.622 1.00 96.38 86 ASN A C 1
ATOM 672 O O . ASN A 1 86 ? 4.847 9.398 7.843 1.00 96.38 86 ASN A O 1
ATOM 676 N N . SER A 1 87 ? 6.494 10.688 7.004 1.00 97.50 87 SER A N 1
ATOM 677 C CA . SER A 1 87 ? 7.397 9.582 6.690 1.00 97.50 87 SER A CA 1
ATOM 678 C C . SER A 1 87 ? 7.803 8.828 7.951 1.00 97.50 87 SER A C 1
ATOM 680 O O . SER A 1 87 ? 8.105 9.420 8.992 1.00 97.50 87 SER A O 1
ATOM 682 N N . THR A 1 88 ? 7.889 7.510 7.827 1.00 98.00 88 THR A N 1
ATOM 683 C CA . THR A 1 88 ? 8.585 6.669 8.802 1.00 98.00 88 THR A CA 1
ATOM 684 C C . THR A 1 88 ? 10.100 6.817 8.646 1.00 98.00 88 THR A C 1
ATOM 686 O O . THR A 1 88 ? 10.596 7.205 7.590 1.00 98.00 88 THR A O 1
ATOM 689 N N . ALA A 1 89 ? 10.857 6.459 9.681 1.00 98.12 89 ALA A N 1
ATOM 690 C CA . ALA A 1 89 ? 12.314 6.353 9.603 1.00 98.12 89 ALA A CA 1
ATOM 691 C C . ALA A 1 89 ? 12.802 5.110 8.829 1.00 98.12 89 ALA A C 1
ATOM 693 O O . ALA A 1 89 ? 14.007 4.937 8.667 1.00 98.12 89 ALA A O 1
ATOM 694 N N . LEU A 1 90 ? 11.888 4.247 8.369 1.00 98.44 90 LEU A N 1
ATOM 695 C CA . LEU A 1 90 ? 12.218 3.020 7.651 1.00 98.44 90 LEU A CA 1
ATOM 696 C C . LEU A 1 90 ? 12.613 3.353 6.217 1.00 98.44 90 LEU A C 1
ATOM 698 O O . LEU A 1 90 ? 11.850 4.007 5.509 1.00 98.44 90 LEU A O 1
ATOM 702 N N . SER A 1 91 ? 13.765 2.870 5.768 1.00 98.19 91 SER A N 1
ATOM 703 C CA . SER A 1 91 ? 14.121 2.873 4.347 1.00 98.19 91 SER A CA 1
ATOM 704 C C . SER A 1 91 ? 13.251 1.903 3.547 1.00 98.19 91 SER A C 1
ATOM 706 O O . SER A 1 91 ? 12.662 0.965 4.096 1.00 98.19 91 SER A O 1
ATOM 708 N N . ILE A 1 92 ? 13.226 2.067 2.223 1.00 97.62 92 ILE A N 1
ATOM 709 C CA . ILE A 1 92 ? 12.554 1.116 1.329 1.00 97.62 92 ILE A CA 1
ATOM 710 C C . ILE A 1 92 ? 13.085 -0.307 1.524 1.00 97.62 92 ILE A C 1
ATOM 712 O O . ILE A 1 92 ? 12.311 -1.259 1.542 1.00 97.62 92 ILE A O 1
ATOM 716 N N . ASN A 1 93 ? 14.394 -0.462 1.732 1.00 97.50 93 ASN A N 1
ATOM 717 C CA . ASN A 1 93 ? 15.012 -1.771 1.923 1.00 97.50 93 ASN A CA 1
ATOM 718 C C . ASN A 1 93 ? 14.544 -2.430 3.225 1.00 97.50 93 ASN A C 1
ATOM 720 O O . ASN A 1 93 ? 14.203 -3.611 3.217 1.00 97.50 93 ASN A O 1
ATOM 724 N N . GLU A 1 94 ? 14.516 -1.675 4.327 1.00 98.19 94 GLU A N 1
ATOM 725 C CA . GLU A 1 94 ? 14.062 -2.170 5.632 1.00 98.19 94 GLU A CA 1
ATOM 726 C C . GLU A 1 94 ? 12.581 -2.541 5.596 1.00 98.19 94 GLU A C 1
ATOM 728 O O . GLU A 1 94 ? 12.215 -3.634 6.027 1.00 98.19 94 GLU A O 1
ATOM 733 N N . ALA A 1 95 ? 11.742 -1.672 5.025 1.00 98.25 95 ALA A N 1
ATOM 734 C CA . ALA A 1 95 ? 10.314 -1.921 4.882 1.00 98.25 95 ALA A CA 1
ATOM 735 C C . ALA A 1 95 ? 10.044 -3.177 4.041 1.00 98.25 95 ALA A C 1
ATOM 737 O O . ALA A 1 95 ? 9.357 -4.091 4.495 1.00 98.25 95 ALA A O 1
ATOM 738 N N . VAL A 1 96 ? 10.626 -3.255 2.838 1.00 98.31 96 VAL A N 1
ATOM 739 C CA . VAL A 1 96 ? 10.462 -4.399 1.930 1.00 98.31 96 VAL A CA 1
ATOM 740 C C . VAL A 1 96 ? 10.905 -5.689 2.611 1.00 98.31 96 VAL A C 1
ATOM 742 O O . VAL A 1 96 ? 10.148 -6.658 2.618 1.00 98.31 96 VAL A O 1
ATOM 745 N N . LEU A 1 97 ? 12.100 -5.712 3.208 1.00 98.00 97 LEU A N 1
ATOM 746 C CA . LEU A 1 97 ? 12.622 -6.908 3.865 1.00 98.00 97 LEU A CA 1
ATOM 747 C C . LEU A 1 97 ? 11.697 -7.364 4.999 1.00 98.00 97 LEU A C 1
ATOM 749 O O . LEU A 1 97 ? 11.311 -8.531 5.032 1.00 98.00 97 LEU A O 1
ATOM 753 N N . TRP A 1 98 ? 11.279 -6.438 5.866 1.00 98.19 98 TRP A N 1
ATOM 754 C CA . TRP A 1 98 ? 10.407 -6.742 6.999 1.00 98.19 98 TRP A CA 1
ATOM 755 C C . TRP A 1 98 ? 9.078 -7.363 6.551 1.00 98.19 98 TRP A C 1
ATOM 757 O O . TRP A 1 98 ? 8.623 -8.348 7.143 1.00 98.19 98 TRP A O 1
ATOM 767 N N . ILE A 1 99 ? 8.470 -6.811 5.491 1.00 98.44 99 ILE A N 1
ATOM 768 C CA . ILE A 1 99 ? 7.193 -7.290 4.945 1.00 98.44 99 ILE A CA 1
ATOM 769 C C . ILE A 1 99 ? 7.369 -8.674 4.312 1.00 98.44 99 ILE A C 1
ATOM 771 O O . ILE A 1 99 ? 6.580 -9.583 4.583 1.00 98.44 99 ILE A O 1
ATOM 775 N N . LYS A 1 100 ? 8.417 -8.869 3.499 1.00 97.94 100 LYS A N 1
ATOM 776 C CA . LYS A 1 100 ? 8.663 -10.152 2.824 1.00 97.94 100 LYS A CA 1
ATOM 777 C C . LYS A 1 100 ? 9.012 -11.275 3.796 1.00 97.94 100 LYS A C 1
ATOM 779 O O . LYS A 1 100 ? 8.551 -12.394 3.590 1.00 97.94 100 LYS A O 1
ATOM 784 N N . GLU A 1 101 ? 9.759 -10.999 4.865 1.00 97.31 101 GLU A N 1
ATOM 785 C CA . GLU A 1 101 ? 10.064 -11.985 5.917 1.00 97.31 101 GLU A CA 1
ATOM 786 C C . GLU A 1 101 ? 8.807 -12.509 6.628 1.00 97.31 101 GLU A C 1
ATOM 788 O O . GLU A 1 101 ? 8.812 -13.619 7.155 1.00 97.31 101 GLU A O 1
ATOM 793 N N . ARG A 1 102 ? 7.711 -11.742 6.591 1.00 97.31 102 ARG A N 1
ATOM 794 C CA . ARG A 1 102 ? 6.392 -12.116 7.127 1.00 97.31 102 ARG A CA 1
ATOM 795 C C . ARG A 1 102 ? 5.408 -12.560 6.049 1.00 97.31 102 ARG A C 1
ATOM 797 O O . ARG A 1 102 ? 4.206 -12.619 6.283 1.00 97.31 102 ARG A O 1
ATOM 804 N N . GLY A 1 103 ? 5.917 -12.874 4.859 1.00 96.38 103 GLY A N 1
ATOM 805 C CA . GLY A 1 103 ? 5.124 -13.408 3.760 1.00 96.38 103 GLY A CA 1
ATOM 806 C C . GLY A 1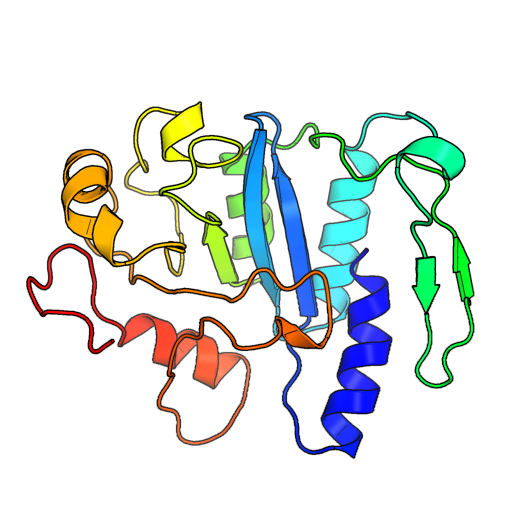 103 ? 4.136 -12.414 3.158 1.00 96.38 103 GLY A C 1
ATOM 807 O O . GLY A 1 103 ? 3.199 -12.862 2.506 1.00 96.38 103 GLY A O 1
ATOM 808 N N . GLY A 1 104 ? 4.321 -11.107 3.368 1.00 98.06 104 GLY A N 1
ATOM 809 C CA . GLY A 1 104 ? 3.474 -10.062 2.798 1.00 98.06 104 GLY A CA 1
ATOM 810 C C . GLY A 1 104 ? 3.748 -9.789 1.315 1.00 98.06 104 GLY A C 1
ATOM 811 O O . GLY A 1 104 ? 4.833 -10.068 0.788 1.00 98.06 104 GLY A O 1
ATOM 812 N N . ILE A 1 105 ? 2.749 -9.213 0.656 1.00 98.62 105 ILE A N 1
ATOM 813 C CA . ILE A 1 105 ? 2.825 -8.602 -0.670 1.00 98.62 105 ILE A CA 1
ATOM 814 C C . ILE A 1 105 ? 3.369 -7.179 -0.521 1.00 98.62 105 ILE A C 1
ATOM 816 O O . ILE A 1 105 ? 2.910 -6.423 0.338 1.00 98.62 105 ILE A O 1
ATOM 820 N N . VAL A 1 106 ? 4.313 -6.811 -1.384 1.00 98.38 106 VAL A N 1
ATOM 821 C CA . VAL A 1 106 ? 4.936 -5.489 -1.435 1.00 98.38 106 VAL A CA 1
ATOM 822 C C . VAL A 1 106 ? 4.782 -4.891 -2.828 1.00 98.38 106 VAL A C 1
ATOM 824 O O . VAL A 1 106 ? 5.278 -5.453 -3.808 1.00 98.38 106 VAL A O 1
ATOM 827 N N . ILE A 1 107 ? 4.123 -3.735 -2.910 1.00 98.56 107 ILE A N 1
ATOM 828 C CA . ILE A 1 107 ? 3.848 -3.038 -4.172 1.00 98.56 107 ILE A CA 1
ATOM 829 C C . ILE A 1 107 ? 4.180 -1.552 -3.998 1.00 98.56 107 ILE A C 1
ATOM 831 O O . ILE A 1 107 ? 3.499 -0.880 -3.226 1.00 98.56 107 ILE A O 1
ATOM 835 N N . PRO A 1 108 ? 5.203 -1.005 -4.680 1.00 98.00 108 PRO A N 1
ATOM 836 C CA . PRO A 1 108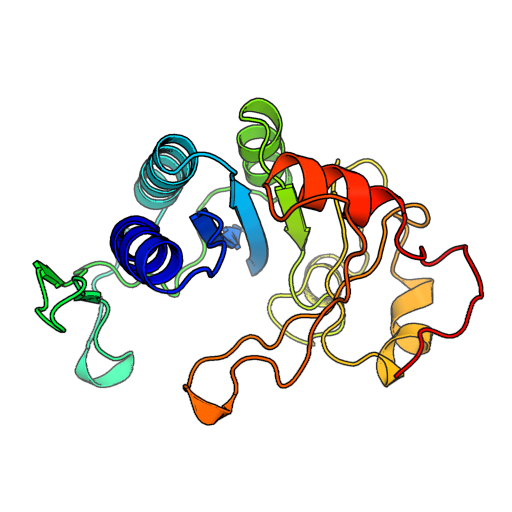 ? 5.411 0.439 -4.740 1.00 98.00 108 PRO A CA 1
ATOM 837 C C . PRO A 1 108 ? 4.182 1.108 -5.355 1.00 98.00 108 PRO A C 1
ATOM 839 O O . PRO A 1 108 ? 3.792 0.746 -6.472 1.00 98.00 108 PRO A O 1
ATOM 842 N N . SER A 1 109 ? 3.583 2.047 -4.623 1.00 96.75 109 SER A N 1
ATOM 843 C CA . SER A 1 109 ? 2.388 2.752 -5.082 1.00 96.75 109 SER A CA 1
ATOM 844 C C . SER A 1 109 ? 2.731 3.701 -6.232 1.00 96.75 109 SER A C 1
ATOM 846 O O . SER A 1 109 ? 3.849 4.226 -6.295 1.00 96.75 109 SER A O 1
ATOM 848 N N . HIS A 1 110 ? 1.758 3.900 -7.130 1.00 95.19 110 HIS A N 1
ATOM 849 C CA . HIS A 1 110 ? 1.719 4.945 -8.169 1.00 95.19 110 HIS A CA 1
ATOM 850 C C . HIS A 1 110 ? 3.095 5.373 -8.723 1.00 95.19 110 HIS A C 1
ATOM 852 O O . HIS A 1 110 ? 3.471 6.545 -8.680 1.00 95.19 110 HIS A O 1
ATOM 858 N N . ILE A 1 111 ? 3.860 4.437 -9.305 1.00 96.38 111 ILE A N 1
ATOM 859 C CA . ILE A 1 111 ? 5.250 4.662 -9.759 1.00 96.38 111 ILE A CA 1
ATOM 860 C C . ILE A 1 111 ? 5.400 5.794 -10.794 1.00 96.38 111 ILE A C 1
ATOM 862 O O . ILE A 1 111 ? 6.506 6.262 -11.054 1.00 96.38 111 ILE A O 1
ATOM 866 N N . ASP A 1 112 ? 4.298 6.200 -11.421 1.00 94.69 112 ASP A N 1
ATOM 867 C CA . ASP A 1 112 ? 4.163 7.260 -12.421 1.00 94.69 112 ASP A CA 1
ATOM 868 C C . ASP A 1 112 ? 3.681 8.610 -11.843 1.00 94.69 112 ASP A C 1
ATOM 870 O O . ASP A 1 112 ? 3.466 9.578 -12.596 1.00 94.69 112 ASP A O 1
ATOM 874 N N . SER A 1 113 ? 3.492 8.692 -10.523 1.00 94.69 113 SER A N 1
ATOM 875 C CA . SER A 1 113 ? 3.198 9.930 -9.804 1.00 94.69 113 SER A CA 1
ATOM 876 C C . SER A 1 113 ? 4.436 10.828 -9.725 1.00 94.69 113 SER A C 1
ATOM 878 O O . SER A 1 113 ? 5.577 10.368 -9.656 1.00 94.69 113 SER A O 1
ATOM 880 N N . SER A 1 114 ? 4.212 12.143 -9.750 1.00 93.50 114 SER A N 1
ATOM 881 C CA . SER A 1 114 ? 5.266 13.157 -9.615 1.00 93.50 114 SER A CA 1
ATOM 882 C C . SER A 1 114 ? 5.695 13.405 -8.169 1.00 93.50 114 SER A C 1
ATOM 884 O O . SER A 1 114 ? 6.645 14.148 -7.946 1.00 93.50 114 SER A O 1
ATOM 886 N N . ALA A 1 115 ? 4.964 12.851 -7.205 1.00 94.50 115 ALA A N 1
ATOM 887 C CA . ALA A 1 115 ? 5.252 12.941 -5.784 1.00 94.50 115 ALA A CA 1
ATOM 888 C C . ALA A 1 115 ? 4.991 11.584 -5.138 1.00 94.50 115 ALA A C 1
ATOM 890 O O . ALA A 1 115 ? 4.119 10.838 -5.586 1.00 94.50 115 ALA A O 1
ATOM 891 N N . PHE A 1 116 ? 5.744 11.291 -4.087 1.00 96.31 116 PHE A N 1
ATOM 892 C CA . PHE A 1 116 ? 5.619 10.067 -3.306 1.00 96.31 116 PHE A CA 1
ATOM 893 C C . PHE A 1 116 ? 5.807 8.746 -4.069 1.00 96.31 116 PHE A C 1
ATOM 895 O O . PHE A 1 116 ? 5.485 7.681 -3.548 1.00 96.31 116 PHE A O 1
ATOM 902 N N . SER A 1 117 ? 6.372 8.790 -5.280 1.00 96.88 117 SER A N 1
ATOM 903 C CA . SER A 1 117 ? 6.633 7.604 -6.090 1.00 96.88 117 SER A CA 1
ATOM 904 C C . SER A 1 117 ? 8.110 7.239 -6.085 1.00 96.88 117 SER A C 1
ATOM 906 O O . SER A 1 117 ? 9.001 8.091 -6.007 1.00 96.88 117 SER A O 1
ATOM 908 N N . ILE A 1 118 ? 8.396 5.950 -6.247 1.00 97.25 118 ILE A N 1
ATOM 909 C CA . ILE A 1 118 ? 9.778 5.468 -6.316 1.00 97.25 118 ILE A CA 1
ATOM 910 C C . ILE A 1 118 ? 10.572 6.123 -7.458 1.00 97.25 118 ILE A C 1
ATOM 912 O O . ILE A 1 118 ? 11.759 6.399 -7.300 1.00 97.25 118 ILE A O 1
ATOM 916 N N . VAL A 1 119 ? 9.932 6.440 -8.592 1.00 96.56 119 VAL A N 1
ATOM 917 C CA . VAL A 1 119 ? 10.614 7.109 -9.708 1.00 96.56 119 VAL A CA 1
ATOM 918 C C . VAL A 1 119 ? 10.820 8.593 -9.424 1.00 96.56 119 VAL A C 1
ATOM 920 O O . VAL A 1 119 ? 11.889 9.103 -9.749 1.00 96.56 119 VAL A O 1
ATOM 923 N N . SER A 1 120 ? 9.868 9.292 -8.793 1.00 95.94 120 SER A N 1
ATOM 924 C CA . SER A 1 120 ? 10.076 10.702 -8.435 1.00 95.94 120 SER A CA 1
ATOM 925 C C . SER A 1 120 ? 11.183 10.877 -7.396 1.00 95.94 120 SER A C 1
ATOM 927 O O . SER A 1 120 ? 11.905 11.868 -7.458 1.00 95.94 120 SER A O 1
ATOM 929 N N . GLN A 1 121 ? 11.337 9.913 -6.480 1.00 96.94 121 GLN A N 1
ATOM 930 C CA . GLN A 1 121 ? 12.304 9.993 -5.381 1.00 96.94 121 GLN A CA 1
ATOM 931 C C . GLN A 1 121 ? 13.687 9.440 -5.741 1.00 96.94 121 GLN A C 1
ATOM 933 O O . GLN A 1 121 ? 14.705 10.065 -5.451 1.00 96.94 121 GLN A O 1
ATOM 938 N N . LEU A 1 122 ? 13.750 8.277 -6.399 1.00 95.69 122 LEU A N 1
ATOM 939 C CA . LEU A 1 122 ? 15.018 7.601 -6.711 1.00 95.69 122 LEU A CA 1
ATOM 940 C C . LEU A 1 122 ? 15.462 7.790 -8.168 1.00 95.69 122 LEU A C 1
ATOM 942 O O . LEU A 1 122 ? 16.589 7.448 -8.525 1.00 95.69 122 LEU A O 1
ATOM 946 N N . GLY A 1 123 ? 14.584 8.305 -9.031 1.00 96.19 123 GLY A N 1
ATOM 947 C CA . GLY A 1 123 ? 14.813 8.442 -10.471 1.00 96.19 123 GLY A CA 1
ATOM 948 C C . GLY A 1 123 ? 14.587 7.155 -11.270 1.00 96.19 123 GLY A C 1
ATOM 949 O O . GLY A 1 123 ? 14.579 7.201 -12.499 1.00 96.19 123 GLY A O 1
ATOM 950 N N . TYR A 1 124 ? 14.415 6.007 -10.611 1.00 96.00 124 TYR A N 1
ATOM 951 C CA . TYR A 1 124 ? 14.177 4.712 -11.244 1.00 96.00 124 TYR A CA 1
ATOM 952 C C . TYR A 1 124 ? 13.597 3.699 -10.248 1.00 96.00 124 TYR A C 1
ATOM 954 O O . TYR A 1 124 ? 13.749 3.840 -9.039 1.00 96.00 124 TYR A O 1
ATOM 962 N N . VAL A 1 125 ? 12.965 2.640 -10.759 1.00 95.88 125 VAL A N 1
ATOM 963 C CA . VAL A 1 125 ? 12.626 1.449 -9.964 1.00 95.88 125 VAL A CA 1
ATOM 964 C C . VAL A 1 125 ? 13.847 0.522 -9.976 1.00 95.88 125 VAL A C 1
ATOM 966 O O . VAL A 1 125 ? 14.186 0.020 -11.058 1.00 95.88 125 VAL A O 1
ATOM 969 N N . PRO A 1 126 ? 14.520 0.281 -8.838 1.00 91.69 126 PRO A N 1
ATOM 970 C CA . PRO A 1 126 ? 15.734 -0.522 -8.791 1.00 91.69 126 PRO A CA 1
ATOM 971 C C . PRO A 1 126 ? 15.451 -2.001 -9.087 1.00 91.69 126 PRO A C 1
ATOM 973 O O . PRO A 1 126 ? 14.382 -2.511 -8.744 1.00 91.69 126 PRO A O 1
ATOM 976 N N . PRO A 1 127 ? 16.399 -2.723 -9.712 1.00 89.06 127 PRO A N 1
ATOM 977 C CA . PRO A 1 127 ? 16.300 -4.169 -9.825 1.00 89.06 127 PRO A CA 1
ATOM 978 C C . PRO A 1 127 ? 16.650 -4.827 -8.480 1.00 89.06 127 PRO A C 1
ATOM 980 O O . PRO A 1 127 ? 17.431 -4.288 -7.699 1.00 89.06 127 PRO A O 1
ATOM 983 N N . GLY A 1 128 ? 16.129 -6.029 -8.233 1.00 87.19 128 GLY A N 1
ATOM 984 C CA . GLY A 1 128 ? 16.565 -6.876 -7.115 1.00 87.19 128 GLY A CA 1
ATOM 985 C C . GLY A 1 128 ? 15.834 -6.669 -5.788 1.00 87.19 128 GLY A C 1
ATOM 986 O O . GLY A 1 128 ? 16.018 -7.490 -4.893 1.00 87.19 128 GLY A O 1
ATOM 987 N N . LEU A 1 129 ? 14.971 -5.654 -5.664 1.00 94.06 129 LEU A N 1
ATOM 988 C CA . LEU A 1 129 ? 13.998 -5.625 -4.574 1.00 94.06 129 LEU A CA 1
ATOM 989 C C . LEU A 1 129 ? 12.838 -6.585 -4.882 1.00 94.06 129 LEU A C 1
ATOM 991 O O . LEU A 1 129 ? 12.329 -6.566 -6.006 1.00 94.06 129 LEU A O 1
ATOM 995 N N . PRO A 1 130 ? 12.431 -7.435 -3.922 1.00 95.94 130 PRO A N 1
ATOM 996 C CA . PRO A 1 130 ? 11.402 -8.460 -4.110 1.00 95.94 130 PRO A CA 1
ATOM 997 C C . PRO A 1 130 ? 9.979 -7.870 -4.107 1.00 95.94 130 PRO A C 1
ATOM 999 O O . PRO A 1 130 ? 9.149 -8.240 -3.280 1.00 95.94 130 PRO A O 1
ATOM 1002 N N . PHE A 1 131 ? 9.707 -6.935 -5.020 1.00 97.44 131 PHE A N 1
ATOM 1003 C CA . PHE A 1 131 ? 8.366 -6.411 -5.267 1.00 97.44 131 PHE A CA 1
ATOM 1004 C C . PHE A 1 131 ? 7.505 -7.456 -5.978 1.00 97.44 131 PHE A C 1
ATOM 1006 O O . PHE A 1 131 ? 7.945 -8.058 -6.960 1.00 97.44 131 PHE A O 1
ATOM 1013 N N . ASP A 1 132 ? 6.271 -7.631 -5.513 1.00 97.88 132 ASP A N 1
ATOM 1014 C CA . ASP A 1 132 ? 5.316 -8.579 -6.098 1.00 97.88 132 ASP A CA 1
ATOM 1015 C C . ASP A 1 132 ? 4.578 -7.976 -7.300 1.00 97.88 132 ASP A C 1
ATOM 1017 O O . ASP A 1 132 ? 4.179 -8.692 -8.214 1.00 97.88 132 ASP A O 1
ATOM 1021 N N . ALA A 1 133 ? 4.432 -6.651 -7.321 1.00 97.75 133 ALA A N 1
ATOM 1022 C CA . ALA A 1 133 ? 3.963 -5.877 -8.463 1.00 97.75 133 ALA A CA 1
ATOM 1023 C C . ALA A 1 133 ? 4.455 -4.424 -8.358 1.00 97.75 133 ALA A C 1
ATOM 1025 O O . ALA A 1 133 ? 4.984 -4.015 -7.326 1.00 97.75 133 ALA A O 1
ATOM 1026 N N . LEU A 1 134 ? 4.259 -3.634 -9.413 1.00 97.38 134 LEU A N 1
ATOM 1027 C CA . LEU A 1 134 ? 4.408 -2.178 -9.391 1.00 97.38 134 LEU A CA 1
ATOM 1028 C C . LEU A 1 134 ? 3.067 -1.539 -9.747 1.00 97.38 134 LEU A C 1
ATOM 1030 O O . LEU A 1 134 ? 2.472 -1.888 -10.771 1.00 97.38 134 LEU A O 1
ATOM 1034 N N . GLU A 1 135 ? 2.592 -0.604 -8.932 1.00 97.56 135 GLU A N 1
ATOM 1035 C CA . GLU A 1 135 ? 1.355 0.099 -9.247 1.00 97.56 135 GLU A CA 1
ATOM 1036 C C . GLU A 1 135 ? 1.613 1.233 -10.239 1.00 97.56 135 GLU A C 1
ATOM 1038 O O . GLU A 1 135 ? 2.455 2.095 -10.005 1.00 97.56 135 GLU A O 1
ATOM 1043 N N . ILE A 1 136 ? 0.837 1.267 -11.320 1.00 95.00 136 ILE A N 1
ATOM 1044 C CA . ILE A 1 136 ? 0.729 2.416 -12.212 1.00 95.00 136 ILE A CA 1
ATOM 1045 C C . ILE A 1 136 ? -0.663 3.044 -12.079 1.00 95.00 136 ILE A C 1
ATOM 1047 O O . ILE A 1 136 ? -1.694 2.391 -12.264 1.00 95.00 136 ILE A O 1
ATOM 1051 N N . GLU A 1 137 ? -0.703 4.333 -11.758 1.00 92.31 137 GLU A N 1
ATOM 1052 C CA . GLU A 1 137 ? -1.945 5.081 -11.590 1.00 92.31 137 GLU A CA 1
ATOM 1053 C C . GLU A 1 137 ? -2.605 5.346 -12.950 1.00 92.31 137 GLU A C 1
ATOM 1055 O O . GLU A 1 137 ? -3.821 5.207 -13.111 1.00 92.31 137 GLU A O 1
ATOM 1060 N N . LYS A 1 138 ? -1.801 5.740 -13.945 1.00 90.38 138 LYS A N 1
ATOM 1061 C CA . LYS A 1 138 ? -2.267 6.158 -15.272 1.00 90.38 138 LYS A CA 1
ATOM 1062 C C . LYS A 1 138 ? -1.595 5.324 -16.344 1.00 90.38 138 LYS A C 1
ATOM 1064 O O . LYS A 1 138 ? -0.438 5.554 -16.696 1.00 90.38 138 LYS A O 1
ATOM 1069 N N . MET A 1 139 ? -2.327 4.355 -16.888 1.00 86.50 139 MET A N 1
ATOM 1070 C CA . MET A 1 139 ? -1.788 3.418 -17.877 1.00 86.50 139 MET A CA 1
ATOM 1071 C C . MET A 1 139 ? -1.240 4.132 -19.124 1.00 86.50 139 MET A C 1
ATOM 1073 O O . MET A 1 139 ? -0.266 3.684 -19.723 1.00 86.50 139 MET A O 1
ATOM 1077 N N . GLU A 1 140 ? -1.785 5.298 -19.481 1.00 88.75 140 GLU A N 1
ATOM 1078 C CA . GLU A 1 140 ? -1.280 6.139 -20.568 1.00 88.75 140 GLU A CA 1
ATOM 1079 C C . GLU A 1 140 ? 0.152 6.661 -20.342 1.00 88.75 140 GLU A C 1
ATOM 1081 O O . GLU A 1 140 ? 0.844 6.985 -21.308 1.00 88.75 140 GLU A O 1
ATOM 1086 N N . LYS A 1 141 ? 0.634 6.709 -19.092 1.00 89.88 141 LYS A N 1
ATOM 1087 C CA . LYS A 1 141 ? 2.016 7.084 -18.752 1.00 89.88 141 LYS A CA 1
ATOM 1088 C C . LYS A 1 141 ? 2.992 5.910 -18.799 1.00 89.88 141 LYS A C 1
ATOM 1090 O O . LYS A 1 141 ? 4.193 6.130 -18.624 1.00 89.88 141 LYS A O 1
ATOM 1095 N N . LEU A 1 142 ? 2.524 4.685 -19.052 1.00 89.75 142 LEU A N 1
ATOM 1096 C CA . LEU A 1 142 ? 3.369 3.492 -19.018 1.00 89.75 142 LEU A CA 1
ATOM 1097 C C . LEU A 1 142 ? 4.590 3.628 -19.934 1.00 89.75 142 LEU A C 1
ATOM 1099 O O . LEU A 1 142 ? 5.713 3.363 -19.514 1.00 89.75 142 LEU A O 1
ATOM 1103 N N . GLU A 1 143 ? 4.402 4.104 -21.163 1.00 90.25 143 GLU A N 1
ATOM 1104 C CA . GLU A 1 143 ? 5.514 4.274 -22.105 1.00 90.25 143 GLU A CA 1
ATOM 1105 C C . GLU A 1 143 ? 6.497 5.370 -21.676 1.00 90.25 143 GLU A C 1
ATOM 1107 O O . GLU A 1 143 ? 7.695 5.265 -21.937 1.00 90.25 143 GLU A O 1
ATOM 1112 N N . THR A 1 144 ? 6.022 6.395 -20.963 1.00 91.56 144 THR A N 1
ATOM 1113 C CA . THR A 1 144 ? 6.874 7.454 -20.409 1.00 91.56 144 THR A CA 1
ATOM 1114 C C . THR A 1 144 ? 7.708 6.953 -19.235 1.00 91.56 144 THR A C 1
ATOM 1116 O O . THR A 1 144 ? 8.878 7.314 -19.129 1.00 91.56 144 THR A O 1
ATOM 1119 N N . ILE A 1 145 ? 7.135 6.112 -18.366 1.00 92.19 145 ILE A N 1
ATOM 1120 C CA . ILE A 1 145 ? 7.833 5.600 -17.181 1.00 92.19 145 ILE A CA 1
ATOM 1121 C C . ILE A 1 145 ? 8.709 4.381 -17.497 1.00 92.19 145 ILE A C 1
ATOM 1123 O O . ILE A 1 145 ? 9.705 4.134 -16.818 1.00 92.19 145 ILE A O 1
ATOM 1127 N N . ARG A 1 146 ? 8.387 3.637 -18.565 1.00 92.12 146 ARG A N 1
ATOM 1128 C CA . ARG A 1 146 ? 9.069 2.406 -18.993 1.00 92.12 146 ARG A CA 1
ATOM 1129 C C . ARG A 1 146 ? 10.603 2.512 -18.971 1.00 92.12 146 ARG A C 1
ATOM 1131 O O . ARG A 1 146 ? 11.212 1.561 -18.480 1.00 92.12 146 ARG A O 1
ATOM 1138 N N . PRO A 1 147 ? 11.273 3.583 -19.443 1.00 93.50 147 PRO A N 1
ATOM 1139 C CA . PRO A 1 147 ? 12.735 3.692 -19.383 1.00 93.50 147 PRO A CA 1
ATOM 1140 C C . PRO A 1 147 ? 13.317 3.690 -17.961 1.00 93.50 147 PRO A C 1
ATOM 1142 O O . PRO A 1 147 ? 14.435 3.221 -17.772 1.00 93.50 147 PRO A O 1
ATOM 1145 N N . PHE A 1 148 ? 12.551 4.147 -16.969 1.00 95.06 148 PHE A N 1
ATOM 1146 C CA . PHE A 1 148 ? 12.974 4.282 -15.572 1.00 95.06 148 PHE A CA 1
ATOM 1147 C C . PHE A 1 148 ? 12.729 3.022 -14.737 1.00 95.06 148 PHE A C 1
ATOM 1149 O O . PHE A 1 148 ? 13.135 2.956 -13.584 1.00 95.06 148 PHE A O 1
ATOM 1156 N N . VAL A 1 149 ? 12.083 1.990 -15.283 1.00 94.69 149 VAL A N 1
ATOM 1157 C CA . VAL A 1 149 ? 11.801 0.769 -14.517 1.00 94.69 149 VAL A CA 1
ATOM 1158 C C . VAL A 1 149 ? 12.838 -0.307 -14.812 1.00 94.69 149 VAL A C 1
ATOM 1160 O O . VAL A 1 149 ? 12.776 -0.924 -15.872 1.00 94.69 149 VAL A O 1
ATOM 1163 N N . MET A 1 150 ? 13.785 -0.572 -13.909 1.00 94.06 150 MET A N 1
ATOM 1164 C CA . MET A 1 150 ? 14.781 -1.641 -14.101 1.00 94.06 150 MET A CA 1
ATOM 1165 C C . MET A 1 150 ? 14.260 -3.025 -13.683 1.00 94.06 150 MET A C 1
ATOM 1167 O O . MET A 1 150 ? 14.722 -4.035 -14.215 1.00 94.06 150 MET A O 1
ATOM 1171 N N . ALA A 1 151 ? 13.260 -3.080 -12.798 1.00 89.50 151 ALA A N 1
ATOM 1172 C CA . ALA A 1 151 ? 12.544 -4.292 -12.387 1.00 89.50 151 ALA A CA 1
ATOM 1173 C C . ALA A 1 151 ? 11.579 -4.787 -13.488 1.00 89.50 151 ALA A C 1
ATOM 1175 O O . ALA A 1 151 ? 10.359 -4.731 -13.382 1.00 89.50 151 ALA A O 1
ATOM 1176 N N . LYS A 1 152 ? 12.143 -5.206 -14.623 1.00 86.81 152 LYS A N 1
ATOM 1177 C CA . LYS A 1 152 ? 11.395 -5.472 -15.863 1.00 86.81 152 LYS A CA 1
ATOM 1178 C C . LYS A 1 152 ? 10.490 -6.705 -15.833 1.00 86.81 152 LYS A C 1
ATOM 1180 O O . LYS A 1 152 ? 9.577 -6.782 -16.654 1.00 86.81 152 LYS A O 1
ATOM 1185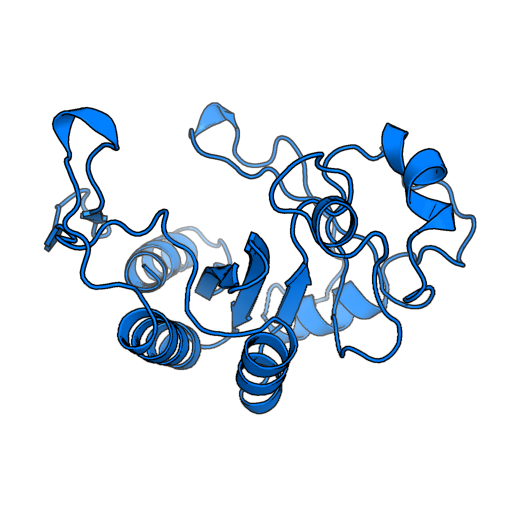 N N . ASP A 1 153 ? 10.793 -7.650 -14.952 1.00 91.00 153 ASP A N 1
ATOM 1186 C CA . ASP A 1 153 ? 10.043 -8.895 -14.768 1.00 91.00 153 ASP A CA 1
ATOM 1187 C C . ASP A 1 153 ? 8.954 -8.760 -13.693 1.00 91.00 153 ASP A C 1
ATOM 1189 O O . ASP A 1 153 ? 8.217 -9.709 -13.453 1.00 91.00 153 ASP A O 1
ATOM 1193 N N . THR A 1 154 ? 8.831 -7.588 -13.063 1.00 94.44 154 THR A N 1
ATOM 1194 C CA . THR A 1 154 ? 7.792 -7.336 -12.067 1.00 94.44 154 THR A CA 1
ATOM 1195 C C . THR A 1 154 ? 6.462 -7.024 -12.767 1.00 94.44 154 THR A C 1
ATOM 1197 O O . THR A 1 154 ? 6.446 -6.215 -13.709 1.00 94.44 154 THR A O 1
ATOM 1200 N N . PRO A 1 155 ? 5.354 -7.657 -12.347 1.00 95.31 155 PRO A N 1
ATOM 1201 C CA . PRO A 1 155 ? 4.034 -7.384 -12.898 1.00 95.31 155 PRO A CA 1
ATOM 1202 C C . PRO A 1 155 ? 3.556 -5.952 -12.645 1.00 95.31 155 PRO A C 1
ATOM 1204 O O . PRO A 1 155 ? 4.017 -5.302 -11.704 1.00 95.31 155 PRO A O 1
ATOM 1207 N N . LEU A 1 156 ? 2.616 -5.459 -13.459 1.00 95.19 156 LEU A N 1
ATOM 1208 C CA . LEU A 1 156 ? 1.951 -4.177 -13.193 1.00 95.19 156 LEU A CA 1
ATOM 1209 C C . LEU A 1 156 ? 0.528 -4.368 -12.699 1.00 95.19 156 LEU A C 1
ATOM 1211 O O . LEU A 1 156 ? -0.216 -5.224 -13.176 1.00 95.19 156 LEU A O 1
ATOM 1215 N N . VAL A 1 157 ? 0.150 -3.486 -11.787 1.00 96.81 157 VAL A N 1
ATOM 1216 C CA . VAL A 1 157 ? -1.190 -3.388 -11.219 1.00 96.81 157 VAL A CA 1
ATOM 1217 C C . VAL A 1 157 ? -1.659 -1.940 -11.250 1.00 96.81 157 VAL A C 1
ATOM 1219 O O . VAL A 1 157 ? -0.882 -1.014 -11.471 1.00 96.81 157 VAL A O 1
ATOM 1222 N N . THR A 1 158 ? -2.948 -1.738 -11.035 1.00 96.56 158 THR A N 1
ATOM 1223 C CA . THR A 1 158 ? -3.549 -0.421 -10.833 1.00 96.56 158 THR A CA 1
ATOM 1224 C C . THR A 1 158 ? -4.662 -0.513 -9.795 1.00 96.56 158 THR A C 1
ATOM 1226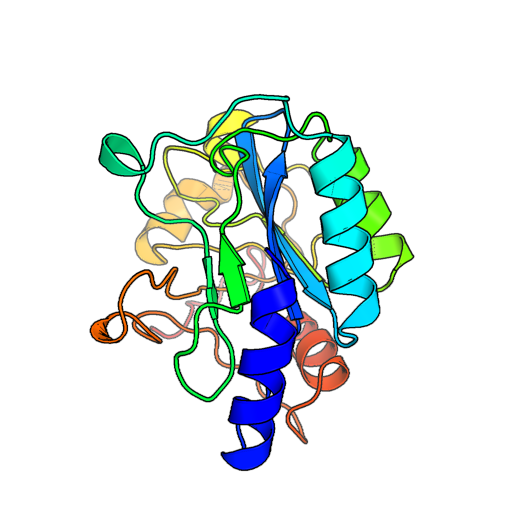 O O . THR A 1 158 ? -5.457 -1.467 -9.808 1.00 96.56 158 THR A O 1
ATOM 1229 N N . PHE A 1 159 ? -4.728 0.474 -8.903 1.00 96.56 159 PHE A N 1
ATOM 1230 C CA . PHE A 1 159 ? -5.759 0.588 -7.879 1.00 96.56 159 PHE A CA 1
ATOM 1231 C C . PHE A 1 159 ? -6.405 1.979 -7.905 1.00 96.56 159 PHE A C 1
ATOM 1233 O O . PHE A 1 159 ? -5.951 2.919 -8.567 1.00 96.56 159 PHE A O 1
ATOM 1240 N N . SER A 1 160 ? -7.552 2.108 -7.239 1.00 95.56 160 SER A N 1
ATOM 1241 C CA . SER A 1 160 ? -8.333 3.346 -7.269 1.00 95.56 160 SER A CA 1
ATOM 1242 C C . SER A 1 160 ? -7.800 4.452 -6.362 1.00 95.56 160 SER A C 1
ATOM 1244 O O . SER A 1 160 ? -8.202 5.590 -6.575 1.00 95.56 160 SER A O 1
ATOM 1246 N N . ASP A 1 161 ? -6.963 4.125 -5.370 1.00 94.69 161 ASP A N 1
ATOM 1247 C CA . ASP A 1 161 ? -6.517 5.050 -4.311 1.00 94.69 161 ASP A CA 1
ATOM 1248 C C . ASP A 1 161 ? -7.684 5.894 -3.739 1.00 94.69 161 ASP A C 1
ATOM 1250 O O . ASP A 1 161 ? -7.729 7.129 -3.756 1.00 94.69 161 ASP A O 1
ATOM 1254 N N . ALA A 1 162 ? -8.756 5.186 -3.370 1.00 95.81 162 ALA A N 1
ATOM 1255 C CA . ALA A 1 162 ? -10.054 5.797 -3.127 1.00 95.81 162 ALA A CA 1
ATOM 1256 C C . ALA A 1 162 ? -10.125 6.428 -1.732 1.00 95.81 162 ALA A C 1
ATOM 1258 O O . ALA A 1 162 ? -10.113 5.726 -0.727 1.00 95.81 162 ALA A O 1
ATOM 1259 N N . HIS A 1 163 ? -10.317 7.747 -1.696 1.00 93.31 163 HIS A N 1
ATOM 1260 C CA . HIS A 1 163 ? -10.545 8.518 -0.467 1.00 93.31 163 HIS A CA 1
ATOM 1261 C C . HIS A 1 163 ? -12.036 8.801 -0.201 1.00 93.31 163 HIS A C 1
ATOM 1263 O O . HIS A 1 163 ? -12.415 9.237 0.883 1.00 93.31 163 HIS A O 1
ATOM 1269 N N . TYR A 1 164 ? -12.903 8.540 -1.188 1.00 94.44 164 TYR A N 1
ATOM 1270 C CA . TYR A 1 164 ? -14.356 8.660 -1.074 1.00 94.44 164 TYR A CA 1
ATOM 1271 C C . TYR A 1 164 ? -15.046 7.429 -1.666 1.00 94.44 164 TYR A C 1
ATOM 1273 O O . TYR A 1 164 ? -14.561 6.829 -2.624 1.00 94.44 164 TYR A O 1
ATOM 1281 N N . LEU A 1 165 ? -16.246 7.101 -1.169 1.00 93.88 165 LEU A N 1
ATOM 1282 C CA . LEU A 1 165 ? -17.015 5.927 -1.616 1.00 93.88 165 LEU A CA 1
ATOM 1283 C C . LEU A 1 165 ? -17.217 5.864 -3.139 1.00 93.88 165 LEU A C 1
ATOM 1285 O O . LEU A 1 165 ? -17.104 4.803 -3.741 1.00 93.88 165 LEU A O 1
ATOM 1289 N N . LYS A 1 166 ? -17.476 7.011 -3.780 1.00 96.56 166 LYS A N 1
ATOM 1290 C CA . LYS A 1 166 ? -17.683 7.125 -5.238 1.00 96.56 166 LYS A CA 1
ATOM 1291 C C . LYS A 1 166 ? -16.433 6.820 -6.079 1.00 96.56 166 LYS A C 1
ATOM 1293 O O . LYS A 1 166 ? -16.533 6.740 -7.306 1.00 96.56 166 LYS A O 1
ATOM 1298 N N . ASP A 1 167 ? -15.266 6.760 -5.443 1.00 96.06 167 ASP A N 1
ATOM 1299 C CA . ASP A 1 167 ? -13.982 6.548 -6.105 1.00 96.06 167 ASP A CA 1
ATOM 1300 C C . ASP A 1 167 ? -13.535 5.079 -6.034 1.00 96.06 167 ASP A C 1
ATOM 1302 O O . ASP A 1 167 ? -12.675 4.669 -6.815 1.00 96.06 167 ASP A O 1
ATOM 1306 N N . ILE A 1 168 ? -14.166 4.261 -5.179 1.00 95.81 168 ILE A N 1
ATOM 1307 C CA . ILE A 1 168 ? -13.874 2.828 -5.049 1.00 95.81 168 ILE A CA 1
ATOM 1308 C C . ILE A 1 168 ? -14.040 2.135 -6.407 1.00 95.81 168 ILE A C 1
ATOM 1310 O O . ILE A 1 168 ? -15.099 2.183 -7.032 1.00 95.81 168 ILE A O 1
ATOM 1314 N N . GLY A 1 169 ? -12.972 1.475 -6.865 1.00 94.56 169 GLY A N 1
ATOM 1315 C CA . GLY A 1 169 ? -12.981 0.674 -8.091 1.00 94.56 169 GLY A CA 1
ATOM 1316 C C . GLY A 1 169 ? -12.936 1.470 -9.400 1.00 94.56 169 GLY A C 1
ATOM 1317 O O . GLY A 1 169 ? -13.067 0.863 -10.463 1.00 94.56 169 GLY A O 1
ATOM 1318 N N . ARG A 1 170 ? -12.717 2.797 -9.361 1.00 94.75 170 ARG A N 1
ATOM 1319 C CA . ARG A 1 170 ? -12.494 3.619 -10.575 1.00 94.75 170 ARG A CA 1
ATOM 1320 C C . ARG A 1 170 ? -11.337 3.121 -11.437 1.00 94.75 170 ARG A C 1
ATOM 1322 O O . ARG A 1 170 ? -11.386 3.239 -12.657 1.00 94.75 170 ARG A O 1
ATOM 1329 N N . ARG A 1 171 ? -10.321 2.560 -10.790 1.00 94.00 171 ARG A N 1
ATOM 1330 C CA . ARG A 1 171 ? -9.259 1.753 -11.388 1.00 94.00 171 ARG A CA 1
ATOM 1331 C C . ARG A 1 171 ? -9.153 0.464 -10.594 1.00 94.00 171 ARG A C 1
ATOM 1333 O O . ARG A 1 171 ? -9.398 0.457 -9.386 1.00 94.00 171 ARG A O 1
ATOM 1340 N N . ARG A 1 172 ? -8.841 -0.625 -11.285 1.00 95.44 172 ARG A N 1
ATOM 1341 C CA . ARG A 1 172 ? -8.793 -1.966 -10.706 1.00 95.44 172 ARG A CA 1
ATOM 1342 C C . ARG A 1 172 ? -7.899 -2.871 -11.528 1.00 95.44 172 ARG A C 1
ATOM 1344 O O . ARG A 1 172 ? -7.838 -2.747 -12.748 1.00 95.44 172 ARG A O 1
ATOM 1351 N N . THR A 1 173 ? -7.304 -3.834 -10.845 1.00 95.88 173 THR A N 1
ATOM 1352 C CA . THR A 1 173 ? -6.609 -4.962 -11.458 1.00 95.88 173 THR A CA 1
ATOM 1353 C C . THR A 1 173 ? -7.553 -6.155 -11.479 1.00 95.88 173 THR A C 1
ATOM 1355 O O . THR A 1 173 ? -8.165 -6.474 -10.460 1.00 95.88 173 THR A O 1
ATOM 1358 N N . LEU A 1 174 ? -7.700 -6.800 -12.636 1.00 95.81 174 LEU A N 1
ATOM 1359 C CA . LEU A 1 174 ? -8.451 -8.047 -12.751 1.00 95.81 174 LEU A CA 1
ATOM 1360 C C . LEU A 1 174 ? -7.506 -9.219 -12.498 1.00 95.81 174 LEU A C 1
ATOM 1362 O O . LEU A 1 174 ? -6.483 -9.342 -13.165 1.00 95.81 174 LEU A O 1
ATOM 1366 N N . LEU A 1 175 ? -7.866 -10.059 -11.533 1.00 96.56 175 LEU A N 1
ATOM 1367 C CA . LEU A 1 175 ? -7.125 -11.259 -11.166 1.00 96.56 175 LEU A CA 1
ATOM 1368 C C . LEU A 1 175 ? -8.005 -12.476 -11.437 1.00 96.56 175 LEU A C 1
ATOM 1370 O O . LEU A 1 175 ? -9.160 -12.513 -11.008 1.00 96.56 175 LEU A O 1
ATOM 1374 N N . GLU A 1 176 ? -7.457 -13.462 -12.138 1.00 95.38 176 GLU A N 1
ATOM 1375 C CA . GLU A 1 176 ? -8.111 -14.746 -12.370 1.00 95.38 176 GLU A CA 1
ATOM 1376 C C . GLU A 1 176 ? -7.568 -15.774 -11.375 1.00 95.38 176 GLU A C 1
ATOM 1378 O O . GLU A 1 176 ? -6.358 -15.952 -11.253 1.00 95.38 176 GLU A O 1
ATOM 1383 N N . MET A 1 177 ? -8.468 -16.417 -10.632 1.00 96.25 177 MET A N 1
ATOM 1384 C CA . MET A 1 177 ? -8.135 -17.413 -9.614 1.00 96.25 177 MET A CA 1
ATOM 1385 C C . MET A 1 177 ? -9.325 -18.346 -9.376 1.00 96.25 177 MET A C 1
ATOM 1387 O O . MET A 1 177 ? -10.473 -17.967 -9.608 1.00 96.25 177 MET A O 1
ATOM 1391 N N . GLU A 1 178 ? -9.063 -19.552 -8.871 1.00 94.62 178 GLU A N 1
ATOM 1392 C CA . GLU A 1 178 ? -10.110 -20.545 -8.584 1.00 94.62 178 GLU A CA 1
ATOM 1393 C C . GLU A 1 178 ? -11.079 -20.070 -7.489 1.00 94.62 178 GLU A C 1
ATOM 1395 O O . GLU A 1 178 ? -12.291 -20.270 -7.576 1.00 94.62 178 GLU A O 1
ATOM 1400 N N . ARG A 1 179 ? -10.541 -19.423 -6.451 1.00 94.38 179 ARG A N 1
ATOM 1401 C CA . ARG A 1 179 ? -11.306 -18.881 -5.326 1.00 94.38 179 ARG A CA 1
ATOM 1402 C C . ARG A 1 179 ? -10.651 -17.606 -4.794 1.00 94.38 179 ARG A C 1
ATOM 1404 O O . ARG A 1 179 ? -9.423 -17.554 -4.758 1.00 94.38 179 ARG A O 1
ATOM 1411 N N . PRO A 1 180 ? -11.428 -16.621 -4.307 1.00 95.75 180 PRO A N 1
ATOM 1412 C CA . PRO A 1 180 ? -10.868 -15.470 -3.611 1.00 95.75 180 PRO A CA 1
ATOM 1413 C C . PRO A 1 180 ? -10.149 -15.907 -2.326 1.00 95.75 180 PRO A C 1
ATOM 1415 O O . PRO A 1 180 ? -10.790 -16.269 -1.338 1.00 95.75 180 PRO A O 1
ATOM 1418 N N . SER A 1 181 ? -8.818 -15.864 -2.329 1.00 97.00 181 SER A N 1
ATOM 1419 C CA . SER A 1 181 ? -7.983 -16.003 -1.131 1.00 97.00 181 SER A CA 1
ATOM 1420 C C . SER A 1 181 ? -6.702 -15.185 -1.270 1.00 97.00 181 SER A C 1
ATOM 1422 O O . SER A 1 181 ? -6.370 -14.729 -2.365 1.00 97.00 181 SER A O 1
ATOM 1424 N N . TYR A 1 182 ? -5.973 -15.002 -0.168 1.00 97.31 182 TYR A N 1
ATOM 1425 C CA . TYR A 1 182 ? -4.668 -14.346 -0.205 1.00 97.31 182 TYR A CA 1
ATOM 1426 C C . TYR A 1 182 ? -3.693 -15.083 -1.131 1.00 97.31 182 TYR A C 1
ATOM 1428 O O . TYR A 1 182 ? -3.070 -14.470 -1.989 1.00 97.31 182 TYR A O 1
ATOM 1436 N N . GLU A 1 183 ? -3.626 -16.409 -1.020 1.00 97.31 183 GLU A N 1
ATOM 1437 C CA . GLU A 1 183 ? -2.771 -17.252 -1.859 1.00 97.31 183 GLU A CA 1
ATOM 1438 C C . GLU A 1 183 ? -3.174 -17.155 -3.331 1.00 97.31 183 GLU A C 1
ATOM 1440 O O . GLU A 1 183 ? -2.307 -17.040 -4.191 1.00 97.31 183 GLU A O 1
ATOM 1445 N N . GLY A 1 184 ? -4.483 -17.129 -3.614 1.00 97.81 184 GLY A N 1
ATOM 1446 C CA . GLY A 1 184 ? -4.998 -16.921 -4.967 1.00 97.81 184 GLY A CA 1
ATOM 1447 C C . GLY A 1 184 ? -4.604 -15.559 -5.540 1.00 97.81 184 GLY A C 1
ATOM 1448 O O . GLY A 1 184 ? -4.280 -15.466 -6.719 1.00 97.81 184 GLY A O 1
ATOM 1449 N N . VAL A 1 185 ? -4.567 -14.508 -4.713 1.00 97.88 185 VAL A N 1
ATOM 1450 C CA . VAL A 1 185 ? -4.063 -13.185 -5.117 1.00 97.88 185 VAL A CA 1
ATOM 1451 C C . VAL A 1 185 ? -2.561 -13.233 -5.396 1.00 97.88 185 VAL A C 1
ATOM 1453 O O . VAL A 1 185 ? -2.143 -12.759 -6.448 1.00 97.88 185 VAL A O 1
ATOM 1456 N N . VAL A 1 186 ? -1.759 -13.828 -4.507 1.00 97.25 186 VAL A N 1
ATOM 1457 C CA . VAL A 1 186 ? -0.303 -13.972 -4.696 1.00 97.25 186 VAL A CA 1
ATOM 1458 C C . VAL A 1 186 ? 0.011 -14.718 -5.995 1.00 97.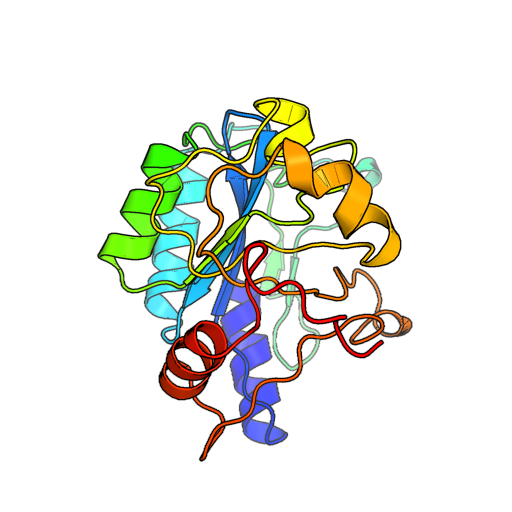25 186 VAL A C 1
ATOM 1460 O O . VAL A 1 186 ? 0.840 -14.264 -6.782 1.00 97.25 186 VAL A O 1
ATOM 1463 N N . GLU A 1 187 ? -0.672 -15.835 -6.249 1.00 97.00 187 GLU A N 1
ATOM 1464 C CA . GLU A 1 187 ? -0.510 -16.614 -7.478 1.00 97.00 187 GLU A CA 1
ATOM 1465 C C . GLU A 1 187 ? -0.930 -15.808 -8.715 1.00 97.00 187 GLU A C 1
ATOM 1467 O O . GLU A 1 187 ? -0.171 -15.706 -9.680 1.00 97.00 187 GLU A O 1
ATOM 1472 N N . ALA A 1 188 ? -2.112 -15.185 -8.679 1.00 97.44 188 ALA A N 1
ATOM 1473 C CA . ALA A 1 188 ? -2.647 -14.437 -9.811 1.00 97.44 188 ALA A CA 1
ATOM 1474 C C . ALA A 1 188 ? -1.794 -13.213 -10.179 1.00 97.44 188 ALA A C 1
ATOM 1476 O O . ALA A 1 188 ? -1.673 -12.901 -11.364 1.00 97.44 188 ALA A O 1
ATOM 1477 N N . LEU A 1 189 ? -1.167 -12.544 -9.202 1.00 96.75 189 LEU A N 1
ATOM 1478 C CA . LEU A 1 189 ? -0.216 -11.457 -9.465 1.00 96.75 189 LEU A CA 1
ATOM 1479 C C . LEU A 1 189 ? 0.949 -11.930 -10.344 1.00 96.75 189 LEU A C 1
ATOM 1481 O O . LEU A 1 189 ? 1.329 -11.228 -11.278 1.00 96.75 189 LEU A O 1
ATOM 1485 N N . GLY A 1 190 ? 1.466 -13.141 -10.112 1.00 93.44 190 GLY A N 1
ATOM 1486 C CA . GLY A 1 190 ? 2.552 -13.724 -10.906 1.00 93.44 190 GLY A CA 1
ATOM 1487 C C . GLY A 1 190 ? 2.188 -14.024 -12.367 1.00 93.44 190 GLY A C 1
ATOM 1488 O O . GLY A 1 190 ? 3.081 -14.197 -13.196 1.00 93.44 190 GLY A O 1
ATOM 1489 N N . HIS A 1 191 ? 0.894 -14.062 -12.699 1.00 93.31 191 HIS A N 1
ATOM 1490 C CA . HIS A 1 191 ? 0.391 -14.273 -14.059 1.00 93.31 191 HIS A CA 1
ATOM 1491 C C . HIS A 1 191 ? 0.079 -12.972 -14.808 1.00 93.31 191 HIS A C 1
ATOM 1493 O O . HIS A 1 191 ? -0.234 -13.008 -16.002 1.00 93.31 191 HIS A O 1
ATOM 1499 N N . LEU A 1 192 ? 0.150 -11.822 -14.133 1.00 93.62 192 LEU A N 1
ATOM 1500 C CA . LEU A 1 192 ? -0.099 -10.534 -14.764 1.00 93.62 192 LEU A CA 1
ATOM 1501 C C . LEU A 1 192 ? 1.017 -10.160 -15.751 1.00 93.62 192 LEU A C 1
ATOM 1503 O O . LEU A 1 192 ? 2.159 -10.616 -15.628 1.00 93.62 192 LEU A O 1
ATOM 1507 N N . PRO A 1 193 ? 0.720 -9.299 -16.743 1.00 88.31 193 PRO A N 1
ATOM 1508 C CA . PRO A 1 193 ? 1.740 -8.848 -17.671 1.00 88.31 193 PRO A CA 1
ATOM 1509 C C . PRO A 1 193 ? 2.851 -8.080 -16.942 1.00 88.31 193 PRO A C 1
ATOM 1511 O O . PRO A 1 193 ? 2.652 -7.457 -15.901 1.00 88.31 193 PRO A O 1
ATOM 1514 N N . THR A 1 194 ? 4.043 -8.086 -17.528 1.00 89.00 194 THR A N 1
ATOM 1515 C CA . THR A 1 194 ? 5.204 -7.344 -17.024 1.00 89.00 194 THR A CA 1
ATOM 1516 C C . THR A 1 194 ? 5.586 -6.246 -18.005 1.00 89.00 194 THR A C 1
ATOM 1518 O O . THR A 1 194 ? 5.134 -6.218 -19.155 1.00 89.00 194 THR A O 1
ATOM 1521 N N . ILE A 1 195 ? 6.484 -5.348 -17.599 1.00 80.50 195 ILE A N 1
ATOM 1522 C CA . ILE A 1 195 ? 6.994 -4.313 -18.507 1.00 80.50 195 ILE A CA 1
ATOM 1523 C C . ILE A 1 195 ? 7.720 -4.931 -19.710 1.00 80.50 195 ILE A C 1
ATOM 1525 O O . ILE A 1 195 ? 7.666 -4.369 -20.801 1.00 80.50 195 ILE A O 1
ATOM 1529 N N . ARG A 1 196 ? 8.367 -6.094 -19.581 1.00 76.00 196 ARG A N 1
ATOM 1530 C CA . ARG A 1 196 ? 8.974 -6.789 -20.734 1.00 76.00 196 ARG A CA 1
ATOM 1531 C C . ARG A 1 196 ? 7.960 -7.272 -21.770 1.00 76.00 196 ARG A C 1
ATOM 1533 O O . ARG A 1 196 ? 8.315 -7.349 -22.942 1.00 76.00 196 ARG A O 1
ATOM 1540 N N . GLY A 1 197 ? 6.731 -7.578 -21.354 1.00 61.88 197 GLY A N 1
ATOM 1541 C CA . GLY A 1 197 ? 5.775 -8.368 -22.133 1.00 61.88 197 GLY A CA 1
ATOM 1542 C C . GLY A 1 197 ? 5.260 -7.739 -23.427 1.00 61.88 197 GLY A C 1
ATOM 1543 O O . GLY A 1 197 ? 4.695 -8.460 -24.239 1.00 61.88 197 GLY A O 1
ATOM 1544 N N . GLY A 1 198 ? 5.432 -6.429 -23.654 1.00 49.66 198 GLY A N 1
ATOM 1545 C CA . GLY A 1 198 ? 5.012 -5.749 -24.894 1.00 49.66 198 GLY A CA 1
ATOM 1546 C C . GLY A 1 198 ? 3.512 -5.841 -25.227 1.00 49.66 198 GLY A C 1
ATOM 1547 O O . GLY A 1 198 ? 3.072 -5.285 -26.230 1.00 49.66 198 GLY A O 1
ATOM 1548 N N . THR A 1 199 ? 2.718 -6.527 -24.410 1.00 46.59 199 THR A N 1
ATOM 1549 C CA . THR A 1 199 ? 1.284 -6.691 -24.592 1.00 46.59 199 THR A CA 1
ATOM 1550 C C . THR A 1 199 ? 0.572 -5.412 -24.173 1.00 46.59 199 THR A C 1
ATOM 1552 O O . THR A 1 199 ? 0.829 -4.916 -23.072 1.00 46.59 199 THR A O 1
ATOM 1555 N N . PRO A 1 200 ? -0.325 -4.869 -25.012 1.00 49.25 200 PRO A N 1
ATOM 1556 C CA . PRO A 1 200 ? -1.191 -3.784 -24.589 1.00 49.25 200 PRO A CA 1
ATOM 1557 C C . PRO A 1 200 ? -2.040 -4.281 -23.415 1.00 49.25 200 PRO A C 1
ATOM 1559 O O . PRO A 1 200 ? -2.711 -5.308 -23.522 1.00 49.25 200 PRO A O 1
ATOM 1562 N N . TYR A 1 201 ? -1.977 -3.572 -22.289 1.00 51.25 201 TYR A N 1
ATOM 1563 C CA . TYR A 1 201 ? -2.911 -3.787 -21.190 1.00 51.25 201 TYR A CA 1
ATOM 1564 C C . TYR A 1 201 ? -4.325 -3.509 -21.712 1.00 51.25 201 TYR A C 1
ATOM 1566 O O . TYR A 1 201 ? -4.534 -2.449 -22.312 1.00 51.25 201 TYR A O 1
ATOM 1574 N N . PRO A 1 202 ? -5.291 -4.426 -21.544 1.00 46.44 202 PRO A N 1
ATOM 1575 C CA . PRO A 1 202 ? -6.677 -4.103 -21.838 1.00 46.44 202 PRO A CA 1
ATOM 1576 C C . PRO A 1 202 ? -7.133 -3.002 -20.867 1.00 46.44 202 PRO A C 1
ATOM 1578 O O . PRO A 1 202 ? -7.042 -3.177 -19.652 1.00 46.44 202 PRO A O 1
ATOM 1581 N N . CYS A 1 203 ? -7.548 -1.857 -21.421 1.00 43.34 203 CYS A N 1
ATOM 1582 C CA . CYS A 1 203 ? -8.256 -0.797 -20.694 1.00 43.34 203 CYS A CA 1
ATOM 1583 C C . CYS A 1 203 ? -9.606 -1.284 -20.158 1.00 43.34 203 CYS A C 1
ATOM 1585 O O . CYS A 1 203 ? -10.271 -2.075 -20.867 1.00 43.34 203 CYS A O 1
#

Sequence (203 aa):
MAENCTYAARLGKDNGVLVLSGMELQTSEELHLLAIFGDHEAAMELQEYVYSNLPSVPNNPDYFGDQVVVDEKDVIIRSEERLLLNSTALSINEAVLWIKERGGIVIPSHIDSSAFSIVSQLGYVPPGLPFDALEIEKMEKLETIRPFVMAKDTPLVTFSDAHYLKDIGRRRTLLEMERPSYEGVVEALGHLPTIRGGTPYPC

pLDDT: mean 93.89, std 8.93, range [43.34, 98.62]

Radius of gyration: 17.02 Å; chains: 1; bounding box: 38×42×44 Å